Protein AF-A0AAD3HEY2-F1 (afdb_monomer_lite)

Secondary structure (DSSP, 8-state):
---------------------------------TTSSSTTSS-SS---THHHHHHHHHHHHHHHHHHHHHHHHHHHHHHHHH---HHHHHHHHHHHHHHHHHHHHHHHHHHHTS-----TT-SSHHHHHHHHHHIIIIITGGGGGGT-HHHHTT-HHHHHHHT--TTTTHHHHHHHHHHHHHHHHHHTTHHHHHHHHHHHHHHHHTT--S--HHHHHT-S--STTSHHHHHHHHHHHHHIIIIIHHHHHHHHHHHHHHHHHHHHHTT-S-HHHHHHH-HHHHHHHHHHHHHHHHHHHHHHHHHHHHHHHHHHHHHHHHHHH-

Radius of gyration: 26.54 Å; chains: 1; bounding box: 77×44×84 Å

Structure (mmCIF, N/CA/C/O backbone):
data_AF-A0AAD3HEY2-F1
#
_entry.id   AF-A0AAD3HEY2-F1
#
loop_
_atom_site.group_PDB
_atom_site.id
_atom_site.type_symbol
_atom_site.label_atom_id
_atom_site.label_alt_id
_atom_site.label_comp_id
_atom_site.label_asym_id
_atom_site.label_entity_id
_atom_site.label_seq_id
_atom_site.pdbx_PDB_ins_code
_atom_site.Cartn_x
_atom_site.Cartn_y
_atom_site.Cartn_z
_atom_site.occupancy
_atom_site.B_iso_or_equiv
_atom_site.auth_seq_id
_atom_site.auth_comp_id
_atom_site.auth_asym_id
_atom_site.auth_atom_id
_atom_site.pdbx_PDB_model_num
ATOM 1 N N . MET A 1 1 ? -21.622 6.758 -50.474 1.00 33.72 1 MET A N 1
ATOM 2 C CA . MET A 1 1 ? -22.682 5.724 -50.430 1.00 33.72 1 MET A CA 1
ATOM 3 C C . MET A 1 1 ? -22.513 5.003 -49.098 1.00 33.72 1 MET A C 1
ATOM 5 O O . MET A 1 1 ? -21.410 4.546 -48.866 1.00 33.72 1 MET A O 1
ATOM 9 N N . CYS A 1 2 ? -23.412 4.987 -48.115 1.00 29.11 2 CYS A N 1
ATOM 10 C CA . CYS A 1 2 ? -24.848 5.250 -48.043 1.00 29.11 2 CYS A CA 1
ATOM 11 C C . CYS A 1 2 ? -25.165 6.052 -46.766 1.00 29.11 2 CYS A C 1
ATOM 13 O O . CYS A 1 2 ? -24.597 5.783 -45.710 1.00 29.11 2 CYS A O 1
ATOM 15 N N . ARG A 1 3 ? -26.079 7.025 -46.882 1.00 23.50 3 ARG A N 1
ATOM 16 C CA . ARG A 1 3 ? -26.821 7.615 -45.758 1.00 23.50 3 ARG A CA 1
ATOM 17 C C . ARG A 1 3 ? -27.874 6.603 -45.307 1.00 23.50 3 ARG A C 1
ATOM 19 O O . ARG A 1 3 ? -28.485 5.974 -46.165 1.00 23.50 3 ARG A O 1
ATOM 26 N N . VAL A 1 4 ? -28.121 6.503 -44.005 1.00 29.81 4 VAL A N 1
ATOM 27 C CA . VAL A 1 4 ? -29.374 5.945 -43.487 1.00 29.81 4 VAL A CA 1
ATOM 28 C C . VAL A 1 4 ? -29.950 6.944 -42.496 1.00 29.81 4 VAL A C 1
ATOM 30 O O . VAL A 1 4 ? -29.248 7.469 -41.633 1.00 29.81 4 VAL A O 1
ATOM 33 N N . GLU A 1 5 ? -31.210 7.260 -42.748 1.00 26.86 5 GLU A N 1
ATOM 34 C CA . GLU A 1 5 ? -32.018 8.316 -42.164 1.00 26.86 5 GLU A CA 1
ATOM 35 C C . GLU A 1 5 ? -32.590 7.920 -40.799 1.00 26.86 5 GLU A C 1
ATOM 37 O O . GLU A 1 5 ? -32.825 6.750 -40.499 1.00 26.86 5 GLU A O 1
ATOM 42 N N . VAL A 1 6 ? -32.838 8.944 -39.987 1.00 30.95 6 VAL A N 1
ATOM 43 C CA . VAL A 1 6 ? -33.653 8.901 -38.770 1.00 30.95 6 VAL A CA 1
ATOM 44 C C . VAL A 1 6 ? -35.121 9.069 -39.166 1.00 30.95 6 VAL A C 1
ATOM 46 O O . VAL A 1 6 ? -35.406 9.933 -39.995 1.00 30.95 6 VAL A O 1
ATOM 49 N N . PRO A 1 7 ? -36.070 8.400 -38.493 1.00 31.19 7 PRO A N 1
ATOM 50 C CA . PRO A 1 7 ? -37.408 8.941 -38.336 1.00 31.19 7 PRO A CA 1
ATOM 51 C C . PRO A 1 7 ? -37.640 9.418 -36.898 1.00 31.19 7 PRO A C 1
ATOM 53 O O . PRO A 1 7 ? -37.502 8.672 -35.929 1.00 31.19 7 PRO A O 1
ATOM 56 N N . ALA A 1 8 ? -38.021 10.689 -36.791 1.00 30.22 8 ALA A N 1
ATOM 57 C CA . ALA A 1 8 ? -38.640 11.293 -35.622 1.00 30.22 8 ALA A CA 1
ATOM 58 C C . ALA A 1 8 ? -40.167 11.238 -35.779 1.00 30.22 8 ALA A C 1
ATOM 60 O O . ALA A 1 8 ? -40.667 11.614 -36.834 1.00 30.22 8 ALA A O 1
ATOM 61 N N . ILE A 1 9 ? -40.895 10.837 -34.731 1.00 29.55 9 ILE A N 1
ATOM 62 C CA . ILE A 1 9 ? -42.333 11.110 -34.519 1.00 29.55 9 ILE A CA 1
ATOM 63 C C . ILE A 1 9 ? -42.501 11.270 -32.994 1.00 29.55 9 ILE A C 1
ATOM 65 O O . ILE A 1 9 ? -42.248 10.323 -32.259 1.00 29.55 9 ILE A O 1
ATOM 69 N N . VAL A 1 10 ? -42.524 12.497 -32.461 1.00 30.50 10 VAL A N 1
ATOM 70 C CA . VAL A 1 10 ? -43.650 13.443 -32.256 1.00 30.50 10 VAL A CA 1
ATOM 71 C C . VAL A 1 10 ? -44.468 13.181 -30.977 1.00 30.50 10 VAL A C 1
ATOM 73 O O . VAL A 1 10 ? -45.062 12.129 -30.773 1.00 30.50 10 VAL A O 1
ATOM 76 N N . ASN A 1 11 ? -44.456 14.243 -30.165 1.00 30.95 11 ASN A N 1
ATOM 77 C CA . ASN A 1 11 ? -45.151 14.599 -28.929 1.00 30.95 11 ASN A CA 1
ATOM 78 C C . ASN A 1 11 ? -46.589 14.100 -28.711 1.00 30.95 11 ASN A C 1
ATOM 80 O O . ASN A 1 11 ? -47.426 14.138 -29.612 1.00 30.95 11 ASN A O 1
ATOM 84 N N . ARG A 1 12 ? -46.918 13.923 -27.422 1.00 30.50 12 ARG A N 1
ATOM 85 C CA . ARG A 1 12 ? -48.109 14.550 -26.827 1.00 30.50 12 ARG A CA 1
ATOM 86 C C . ARG A 1 12 ? -47.857 15.000 -25.379 1.00 30.50 12 ARG A C 1
ATOM 88 O O . ARG A 1 12 ? -47.601 14.188 -24.496 1.00 30.50 12 ARG A O 1
ATOM 95 N N . GLU A 1 13 ? -47.889 16.322 -25.225 1.00 28.77 13 GLU A N 1
ATOM 96 C CA . GLU A 1 13 ? -48.492 17.147 -24.159 1.00 28.77 13 GLU A CA 1
ATOM 97 C C . GLU A 1 13 ? -49.631 16.441 -23.373 1.00 28.77 13 GLU A C 1
ATOM 99 O O . GLU A 1 13 ? -50.279 15.547 -23.907 1.00 28.77 13 GLU A O 1
ATOM 104 N N . GLU A 1 14 ? -50.012 16.760 -22.133 1.00 29.66 14 GLU A N 1
ATOM 105 C CA . GLU A 1 14 ? -49.829 17.944 -21.289 1.00 29.66 14 GLU A CA 1
ATOM 106 C C . GLU A 1 14 ? -50.395 17.658 -19.874 1.00 29.66 14 GLU A C 1
ATOM 108 O O . GLU A 1 14 ? -51.219 16.765 -19.690 1.00 29.66 14 GLU A O 1
ATOM 113 N N . MET A 1 15 ? -50.033 18.534 -18.927 1.00 26.30 15 MET A N 1
ATOM 114 C CA . MET A 1 15 ? -50.827 18.996 -17.771 1.00 26.30 15 MET A CA 1
ATOM 115 C C . MET A 1 15 ? -51.214 18.030 -16.629 1.00 26.30 15 MET A C 1
ATOM 117 O O . MET A 1 15 ? -52.143 17.233 -16.729 1.00 26.30 15 MET A O 1
ATOM 121 N N . LYS A 1 16 ? -50.717 18.344 -15.420 1.00 28.83 16 LYS A N 1
ATOM 122 C CA . LYS A 1 16 ? -51.508 19.125 -14.441 1.00 28.83 16 LYS A CA 1
ATOM 123 C C . LYS A 1 16 ? -50.658 19.657 -13.279 1.00 28.83 16 LYS A C 1
ATOM 125 O O . LYS A 1 16 ? -49.759 18.996 -12.773 1.00 28.83 16 LYS A O 1
ATOM 130 N N . ASN A 1 17 ? -50.986 20.891 -12.915 1.00 27.75 17 ASN A N 1
ATOM 131 C CA . ASN A 1 17 ? -50.358 21.751 -11.923 1.00 27.75 17 ASN A CA 1
ATOM 132 C C . ASN A 1 17 ? -50.704 21.396 -10.460 1.00 27.75 17 ASN A C 1
ATOM 134 O O . ASN A 1 17 ? -51.815 20.951 -10.182 1.00 27.75 17 ASN A O 1
ATOM 138 N N . HIS A 1 18 ? -49.813 21.861 -9.569 1.00 28.06 18 HIS A N 1
ATOM 139 C CA . HIS A 1 18 ? -50.092 22.562 -8.295 1.00 28.06 18 HIS A CA 1
ATOM 140 C C . HIS A 1 18 ? -50.315 21.774 -6.973 1.00 28.06 18 HIS A C 1
ATOM 142 O O . HIS A 1 18 ? -50.521 20.567 -7.018 1.00 28.06 18 HIS A O 1
ATOM 148 N N . PRO A 1 19 ? -50.088 22.422 -5.795 1.00 42.25 19 PRO A N 1
ATOM 149 C CA . PRO A 1 19 ? -49.062 22.027 -4.817 1.00 42.25 19 PRO A CA 1
ATOM 150 C C . PRO A 1 19 ? -49.642 21.780 -3.396 1.00 42.25 19 PRO A C 1
ATOM 152 O O . PRO A 1 19 ? -50.837 21.566 -3.257 1.00 42.25 19 PRO A O 1
ATOM 155 N N . GLU A 1 20 ? -48.791 21.881 -2.360 1.00 25.12 20 GLU A N 1
ATOM 156 C CA . GLU A 1 20 ? -49.077 21.767 -0.905 1.00 25.12 20 GLU A CA 1
ATOM 157 C C . GLU A 1 20 ? -49.082 20.309 -0.383 1.00 25.12 20 GLU A C 1
ATOM 159 O O . GLU A 1 20 ? -49.495 19.387 -1.066 1.00 25.12 20 GLU A O 1
ATOM 164 N N . SER A 1 21 ? -48.559 19.967 0.796 1.00 26.73 21 SER A N 1
ATOM 165 C CA . SER A 1 21 ? -48.550 20.708 2.051 1.00 26.73 21 SER A CA 1
ATOM 166 C C . SER A 1 21 ? -47.375 20.328 2.963 1.00 26.73 21 SER A C 1
ATOM 168 O O . SER A 1 21 ? -46.807 19.235 2.908 1.00 26.73 21 SER A O 1
ATOM 170 N N . LEU A 1 22 ? -47.049 21.282 3.837 1.00 28.41 22 LEU A N 1
ATOM 171 C CA . LEU A 1 22 ? -46.343 21.069 5.088 1.00 28.41 22 LEU A CA 1
ATOM 172 C C . LEU A 1 22 ? -47.079 20.038 5.951 1.00 28.41 22 LEU A C 1
ATOM 174 O O . LEU A 1 22 ? -48.268 20.199 6.209 1.00 28.41 22 LEU A O 1
ATOM 178 N N . ALA A 1 23 ? -46.336 19.101 6.535 1.00 27.64 23 ALA A N 1
ATOM 179 C CA . ALA A 1 23 ? -46.683 18.544 7.836 1.00 27.64 23 ALA A CA 1
ATOM 180 C C . ALA A 1 23 ? -45.430 17.992 8.526 1.00 27.64 23 ALA A C 1
ATOM 182 O O . ALA A 1 23 ? -44.844 16.991 8.116 1.00 27.64 23 ALA A O 1
ATOM 183 N N . SER A 1 24 ? -45.025 18.664 9.602 1.00 27.75 24 SER A N 1
ATOM 184 C CA . SER A 1 24 ? -44.241 18.058 10.674 1.00 27.75 24 SER A CA 1
ATOM 185 C C . SER A 1 24 ? -45.004 16.880 11.287 1.00 27.75 24 SER A C 1
ATOM 187 O O . SER A 1 24 ? -46.235 16.881 11.3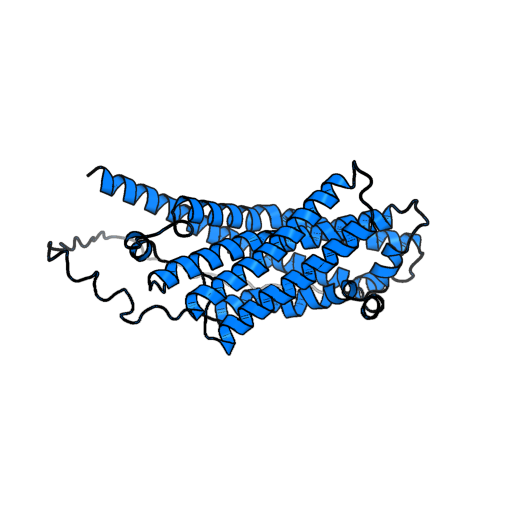01 1.00 27.75 24 SER A O 1
ATOM 189 N N . PRO A 1 25 ? -44.290 15.989 11.983 1.00 28.30 25 PRO A N 1
ATOM 190 C CA . PRO A 1 25 ? -44.777 15.587 13.286 1.00 28.30 25 PRO A CA 1
ATOM 191 C C . PRO A 1 25 ? -43.748 15.957 14.347 1.00 28.30 25 PRO A C 1
ATOM 193 O O . PRO A 1 25 ? -42.657 15.395 14.440 1.00 28.30 25 PRO A O 1
ATOM 196 N N . VAL A 1 26 ? -44.151 16.918 15.174 1.00 30.91 26 VAL A N 1
ATOM 197 C CA . VAL A 1 26 ? -43.746 16.985 16.573 1.00 30.91 26 VAL A CA 1
ATOM 198 C C . VAL A 1 26 ? -44.200 15.669 17.202 1.00 30.91 26 VAL A C 1
ATOM 200 O O . VAL A 1 26 ? -45.389 15.467 17.428 1.00 30.91 26 VAL A O 1
ATOM 203 N N . SER A 1 27 ? -43.267 14.755 17.450 1.00 28.70 27 SER A N 1
ATOM 204 C CA . SER A 1 27 ? -43.487 13.662 18.391 1.00 28.70 27 SER A CA 1
ATOM 205 C C . SER A 1 27 ? -42.741 13.995 19.672 1.00 28.70 27 SER A C 1
ATOM 207 O O . SER A 1 27 ? -41.521 13.852 19.770 1.00 28.70 27 SER A O 1
ATOM 209 N N . THR A 1 28 ? -43.510 14.479 20.636 1.00 29.75 28 THR A N 1
ATOM 210 C CA . THR A 1 28 ? -43.199 14.543 22.058 1.00 29.75 28 THR A CA 1
ATOM 211 C C . THR A 1 28 ? -42.613 13.203 22.507 1.00 29.75 28 THR A C 1
ATOM 213 O O . THR A 1 28 ? -43.343 12.225 22.639 1.00 29.75 28 THR A O 1
ATOM 216 N N . ILE A 1 29 ? -41.297 13.134 22.724 1.00 30.92 29 ILE A N 1
ATOM 217 C CA . ILE A 1 29 ? -40.697 12.040 23.491 1.00 30.92 29 ILE A CA 1
ATOM 218 C C . ILE A 1 29 ? -40.561 12.544 24.917 1.00 30.92 29 ILE A C 1
ATOM 220 O O . ILE A 1 29 ? -39.676 13.323 25.266 1.00 30.92 29 ILE A O 1
ATOM 224 N N . SER A 1 30 ? -41.524 12.105 25.710 1.00 28.42 30 SER A N 1
ATOM 225 C CA . SER A 1 30 ? -41.538 12.109 27.159 1.00 28.42 30 SER A CA 1
ATOM 226 C C . SER A 1 30 ? -40.207 11.598 27.718 1.00 28.42 30 SER A C 1
ATOM 228 O O . SER A 1 30 ? -39.700 10.547 27.323 1.00 28.42 30 SER A O 1
ATOM 230 N N . GLN A 1 31 ? -39.665 12.343 28.682 1.00 32.28 31 GLN A N 1
ATOM 231 C CA . GLN A 1 31 ? -38.645 11.865 29.607 1.00 32.28 31 GLN A CA 1
ATOM 232 C C . GLN A 1 31 ? -39.126 10.570 30.272 1.00 32.28 31 GLN A C 1
ATOM 234 O O . GLN A 1 31 ? -40.039 10.609 31.092 1.00 32.28 31 GLN A O 1
ATOM 239 N N . VAL A 1 32 ? -38.492 9.437 29.961 1.00 30.78 32 VAL A N 1
ATOM 240 C CA . VAL A 1 32 ? -38.561 8.225 30.786 1.00 30.78 32 VAL A CA 1
ATOM 241 C C . VAL A 1 32 ? -37.184 7.555 30.821 1.00 30.78 32 VAL A C 1
ATOM 243 O O . VAL A 1 32 ? -36.681 7.040 29.827 1.00 30.78 32 VAL A O 1
ATOM 246 N N . SER A 1 33 ? -36.589 7.601 32.014 1.00 30.20 33 SER A N 1
ATOM 247 C CA . SER A 1 33 ? -35.513 6.749 32.541 1.00 30.20 33 SER A CA 1
ATOM 248 C C . SER A 1 33 ? -34.238 6.573 31.701 1.00 30.20 33 SER A C 1
ATOM 250 O O . SER A 1 33 ? -33.998 5.550 31.057 1.00 30.20 33 SER A O 1
ATOM 252 N N . SER A 1 34 ? -33.337 7.538 31.876 1.00 36.72 34 SER A N 1
ATOM 253 C CA . SER A 1 34 ? -31.902 7.284 32.020 1.00 36.72 34 SER A CA 1
ATOM 254 C C . SER A 1 34 ? -31.696 6.191 33.084 1.00 36.72 34 SER A C 1
ATOM 256 O O . SER A 1 34 ? -32.060 6.434 34.227 1.00 36.72 34 SER A O 1
ATOM 258 N N . GLU A 1 35 ? -31.211 5.001 32.694 1.00 34.19 35 GLU A N 1
ATOM 259 C CA . GLU A 1 35 ? -30.323 4.097 33.479 1.00 34.19 35 GLU A CA 1
ATOM 260 C C . GLU A 1 35 ? -30.319 2.633 32.987 1.00 34.19 35 GLU A C 1
ATOM 262 O O . GLU A 1 35 ? -29.380 1.894 33.282 1.00 34.19 35 GLU A O 1
ATOM 267 N N . LYS A 1 36 ? -31.296 2.183 32.186 1.00 29.05 36 LYS A N 1
ATOM 268 C CA . LYS A 1 36 ? -31.402 0.754 31.806 1.00 29.05 36 LYS A CA 1
ATOM 269 C C . LYS A 1 36 ? -30.719 0.323 30.497 1.00 29.05 36 LYS A C 1
ATOM 271 O O . LYS A 1 36 ? -30.643 -0.870 30.242 1.00 29.05 36 LYS A O 1
ATOM 276 N N . GLY A 1 37 ? -30.164 1.237 29.697 1.00 32.44 37 GLY A N 1
ATOM 277 C CA . GLY A 1 37 ? -29.585 0.906 28.377 1.00 32.44 37 GLY A CA 1
ATOM 278 C C . GLY A 1 37 ? -28.086 0.565 28.339 1.00 32.44 37 GLY A C 1
ATOM 279 O O . GLY A 1 37 ? -27.579 0.189 27.289 1.00 32.44 37 GLY A O 1
ATOM 280 N N . SER A 1 38 ? -27.356 0.712 29.451 1.00 41.62 38 SER A N 1
ATOM 281 C CA . SER A 1 38 ? -25.883 0.584 29.470 1.00 41.62 38 SER A CA 1
ATOM 282 C C . SER A 1 38 ? -25.382 -0.834 29.798 1.00 41.62 38 SER A C 1
ATOM 284 O O . SER A 1 38 ? -24.262 -1.203 29.448 1.00 41.62 38 SER A O 1
ATOM 286 N N . LYS A 1 39 ? -26.206 -1.662 30.457 1.00 36.75 39 LYS A N 1
ATOM 287 C CA . LYS A 1 39 ? -25.749 -2.938 31.040 1.00 36.75 39 LYS A CA 1
ATOM 288 C C . LYS A 1 39 ? -25.728 -4.128 30.074 1.00 36.75 39 LYS A C 1
ATOM 290 O O . LYS A 1 39 ? -24.962 -5.052 30.317 1.00 36.75 39 LYS A O 1
ATOM 295 N N . ASP A 1 40 ? -26.452 -4.068 28.957 1.00 40.88 40 ASP A N 1
ATOM 296 C CA . ASP A 1 40 ? -26.549 -5.193 28.008 1.00 40.88 40 ASP A CA 1
ATOM 297 C C . ASP A 1 40 ? -25.593 -5.081 26.804 1.00 40.88 40 ASP A C 1
ATOM 299 O O . ASP A 1 40 ? -25.610 -5.925 25.909 1.00 40.88 40 ASP A O 1
ATOM 303 N N . PHE A 1 41 ? -24.758 -4.035 26.747 1.00 50.31 41 PHE A N 1
ATOM 304 C CA . PHE A 1 41 ? -23.970 -3.727 25.545 1.00 50.31 41 PHE A CA 1
ATOM 305 C C . PHE A 1 41 ? -22.541 -4.285 25.552 1.00 50.31 41 PHE A C 1
ATOM 307 O O . PHE A 1 41 ? -21.954 -4.543 24.498 1.00 50.31 41 PHE A O 1
ATOM 314 N N . PHE A 1 42 ? -21.980 -4.502 26.739 1.00 52.25 42 PHE A N 1
ATOM 315 C CA . PHE A 1 42 ? -20.728 -5.225 26.906 1.00 52.25 42 PHE A CA 1
ATOM 316 C C . PHE A 1 42 ? -21.049 -6.715 26.916 1.00 52.25 42 PHE A C 1
ATOM 318 O O . PHE A 1 42 ? -21.845 -7.167 27.737 1.00 52.25 42 PHE A O 1
ATOM 325 N N . ALA A 1 43 ? -20.452 -7.490 26.007 1.00 52.88 43 ALA A N 1
ATOM 326 C CA . ALA A 1 43 ? -20.588 -8.940 26.067 1.00 52.88 43 ALA A CA 1
ATOM 327 C C . ALA A 1 43 ? -20.180 -9.410 27.475 1.00 52.88 43 ALA A C 1
ATOM 329 O O . ALA A 1 43 ? -19.060 -9.161 27.911 1.00 52.88 43 ALA A O 1
ATOM 330 N N . SER A 1 44 ? -21.082 -10.096 28.181 1.00 44.91 44 SER A N 1
ATOM 331 C CA . SER A 1 44 ? -20.863 -10.607 29.545 1.00 44.91 44 SER A CA 1
ATOM 332 C C . SER A 1 44 ? -19.749 -11.661 29.644 1.00 44.91 44 SER A C 1
ATOM 334 O O . SER A 1 44 ? -19.424 -12.131 30.732 1.00 44.91 44 SER A O 1
ATOM 336 N N . LYS A 1 45 ? -19.142 -12.038 28.512 1.00 56.75 45 LYS A N 1
ATOM 337 C CA . LYS A 1 45 ? -17.962 -12.894 28.446 1.00 56.75 45 LYS A CA 1
ATOM 338 C C . LYS A 1 45 ? -16.709 -12.037 28.353 1.00 56.75 45 LYS A C 1
ATOM 340 O O . LYS A 1 45 ? -16.583 -11.217 27.445 1.00 56.75 45 LYS A O 1
ATOM 345 N N . ALA A 1 46 ? -15.769 -12.298 29.261 1.00 61.25 46 ALA A N 1
ATOM 346 C CA . ALA A 1 46 ? -14.421 -11.755 29.197 1.00 61.25 46 ALA A CA 1
ATOM 347 C C . ALA A 1 46 ? -13.863 -11.891 27.766 1.00 61.25 46 ALA A C 1
ATOM 349 O O . ALA A 1 46 ? -14.027 -12.950 27.145 1.00 61.25 46 ALA A O 1
ATOM 350 N N . PRO A 1 47 ? -13.237 -10.838 27.217 1.00 67.94 47 PRO A N 1
ATOM 351 C CA . PRO A 1 47 ? -12.723 -10.886 25.862 1.00 67.94 47 PRO A CA 1
ATOM 352 C C . PRO A 1 47 ? -11.685 -11.998 25.753 1.00 67.94 47 PRO A C 1
ATOM 354 O O . PRO A 1 47 ? -10.717 -12.043 26.510 1.00 67.94 47 PRO A O 1
ATOM 357 N N . THR A 1 48 ? -11.878 -12.925 24.813 1.00 84.00 48 THR A N 1
ATOM 358 C CA . THR A 1 48 ? -10.881 -13.979 24.608 1.00 84.00 48 THR A CA 1
ATOM 359 C C . THR A 1 48 ? -9.595 -13.332 24.100 1.00 84.00 48 THR A C 1
ATOM 361 O O . THR A 1 48 ? -9.655 -12.563 23.138 1.00 84.00 48 THR A O 1
ATOM 364 N N . MET A 1 49 ? -8.443 -13.685 24.677 1.00 89.75 49 MET A N 1
ATOM 365 C CA . MET A 1 49 ? -7.144 -13.072 24.354 1.00 89.75 49 MET A CA 1
ATOM 366 C C . MET A 1 49 ? -6.831 -13.021 22.852 1.00 89.75 49 MET A C 1
ATOM 368 O O . MET A 1 49 ? -6.229 -12.058 22.385 1.00 89.75 49 MET A O 1
ATOM 372 N N . LYS A 1 50 ? -7.311 -13.991 22.060 1.00 92.62 50 LYS A N 1
ATOM 373 C CA . LYS A 1 50 ? -7.156 -13.984 20.595 1.00 92.62 50 LYS A CA 1
ATOM 374 C C . LYS A 1 50 ? -7.757 -12.748 19.905 1.00 92.62 50 LYS A C 1
ATOM 376 O O . LYS A 1 50 ? -7.187 -12.280 18.927 1.00 92.62 50 LYS A O 1
ATOM 381 N N . HIS A 1 51 ? -8.856 -12.185 20.418 1.00 92.38 51 HIS A N 1
ATOM 382 C CA . HIS A 1 51 ? -9.485 -10.976 19.862 1.00 92.38 51 HIS A CA 1
ATOM 383 C C . HIS A 1 51 ? -8.676 -9.704 20.145 1.00 92.38 51 HIS A C 1
ATOM 385 O O . HIS A 1 51 ? -8.924 -8.682 19.518 1.00 92.38 51 HIS A O 1
ATOM 391 N N . VAL A 1 52 ? -7.702 -9.765 21.055 1.00 94.38 52 VAL A N 1
ATOM 392 C CA . VAL A 1 52 ? -6.774 -8.666 21.348 1.00 94.38 52 VAL A CA 1
ATOM 393 C C . VAL A 1 52 ? -5.435 -8.897 20.649 1.00 94.38 52 VAL A C 1
ATOM 395 O O . VAL A 1 52 ? -4.937 -8.007 19.965 1.00 94.38 52 VAL A O 1
ATOM 398 N N . LEU A 1 53 ? -4.873 -10.104 20.769 1.00 96.69 53 LEU A N 1
ATOM 399 C CA . LEU A 1 53 ? -3.544 -10.433 20.251 1.00 96.69 53 LEU A CA 1
ATOM 400 C C . LEU A 1 53 ? -3.481 -10.452 18.722 1.00 96.69 53 LEU A C 1
ATOM 402 O O . LEU A 1 53 ? -2.535 -9.909 18.162 1.00 96.69 53 LEU A O 1
ATOM 406 N N . LEU A 1 54 ? -4.471 -11.033 18.032 1.00 97.06 54 LEU A N 1
ATOM 407 C CA . LEU A 1 54 ? -4.429 -11.116 16.567 1.00 97.06 54 LEU A CA 1
ATOM 408 C C . LEU A 1 54 ? -4.459 -9.729 15.897 1.00 97.06 54 LEU A C 1
ATOM 410 O O . LEU A 1 54 ? -3.621 -9.499 15.028 1.00 97.06 54 LEU A O 1
ATOM 414 N N . PRO A 1 55 ? -5.306 -8.765 16.319 1.00 97.19 55 PRO A N 1
ATOM 415 C CA . PRO A 1 55 ? -5.194 -7.393 15.828 1.00 97.19 55 PRO A CA 1
ATOM 416 C C . PRO A 1 55 ? -3.847 -6.725 16.146 1.00 97.19 55 PRO A C 1
ATOM 418 O O . PRO A 1 55 ? -3.349 -5.971 15.321 1.00 97.19 55 PRO A O 1
ATOM 421 N N . ILE A 1 56 ? -3.221 -6.997 17.299 1.00 98.06 56 ILE A N 1
ATOM 422 C CA . ILE A 1 56 ? -1.885 -6.451 17.616 1.00 98.06 56 ILE A CA 1
ATOM 423 C C . ILE A 1 56 ? -0.820 -7.020 16.670 1.00 98.06 56 ILE A C 1
ATOM 425 O O . ILE A 1 56 ? 0.010 -6.270 16.161 1.00 98.06 56 ILE A O 1
ATOM 429 N N . ILE A 1 57 ? -0.857 -8.326 16.396 1.00 98.31 57 ILE A N 1
ATOM 430 C CA . ILE A 1 57 ? 0.062 -8.966 15.446 1.00 98.31 57 ILE A CA 1
ATOM 431 C C . ILE A 1 57 ? -0.160 -8.402 14.039 1.00 98.31 57 ILE A C 1
ATOM 433 O O . ILE A 1 57 ? 0.808 -8.020 13.384 1.00 98.31 57 ILE A O 1
ATOM 437 N N . ALA A 1 58 ? -1.417 -8.263 13.603 1.00 97.88 58 ALA A N 1
ATOM 438 C CA . ALA A 1 58 ? -1.744 -7.610 12.337 1.00 97.88 58 ALA A CA 1
ATOM 439 C C . ALA A 1 58 ? -1.175 -6.182 12.296 1.00 97.88 58 ALA A C 1
ATOM 441 O O . ALA A 1 58 ? -0.482 -5.821 11.349 1.00 97.88 58 ALA A O 1
ATOM 442 N N . ALA A 1 59 ? -1.373 -5.385 13.354 1.00 98.25 59 ALA A N 1
ATOM 443 C CA . ALA A 1 59 ? -0.813 -4.037 13.449 1.00 98.25 59 ALA A CA 1
ATOM 444 C C . ALA A 1 59 ? 0.717 -4.026 13.298 1.00 98.25 59 ALA A C 1
ATOM 446 O O . ALA A 1 59 ? 1.245 -3.181 12.582 1.00 98.25 59 ALA A O 1
ATOM 447 N N . ALA A 1 60 ? 1.433 -4.967 13.919 1.00 98.44 60 ALA A N 1
ATOM 448 C CA . ALA A 1 60 ? 2.884 -5.074 13.781 1.00 98.44 60 ALA A CA 1
ATOM 449 C C . ALA A 1 60 ? 3.310 -5.408 12.339 1.00 98.44 60 ALA A C 1
ATOM 451 O O . ALA A 1 60 ? 4.241 -4.795 11.814 1.00 98.44 60 ALA A O 1
ATOM 452 N N . LEU A 1 61 ? 2.599 -6.320 11.667 1.00 98.31 61 LEU A N 1
ATOM 453 C CA . LEU A 1 61 ? 2.858 -6.664 10.264 1.00 98.31 61 LEU A CA 1
ATOM 454 C C . LEU A 1 61 ? 2.590 -5.476 9.326 1.00 98.31 61 LEU A C 1
ATOM 456 O O . LEU A 1 61 ? 3.426 -5.155 8.483 1.00 98.31 61 LEU A O 1
ATOM 460 N N . HIS A 1 62 ? 1.485 -4.754 9.515 1.00 98.00 62 HIS A N 1
ATOM 461 C CA . HIS A 1 62 ? 1.196 -3.537 8.749 1.00 98.00 62 HIS A CA 1
ATOM 462 C C . HIS A 1 62 ? 2.171 -2.397 9.051 1.00 98.00 62 HIS A C 1
ATOM 464 O O . HIS A 1 62 ? 2.481 -1.596 8.164 1.00 98.00 62 HIS A O 1
ATOM 470 N N . MET A 1 63 ? 2.695 -2.322 10.276 1.00 98.06 63 MET A N 1
ATOM 471 C CA . MET A 1 63 ? 3.725 -1.349 10.631 1.00 98.06 63 MET A CA 1
ATOM 472 C C . MET A 1 63 ? 5.037 -1.662 9.912 1.00 98.06 63 MET A C 1
ATOM 474 O O . MET A 1 63 ? 5.712 -0.748 9.448 1.00 98.06 63 MET A O 1
ATOM 478 N N . HIS A 1 64 ? 5.363 -2.944 9.744 1.00 97.06 64 HIS A N 1
ATOM 479 C CA . HIS A 1 64 ? 6.511 -3.383 8.957 1.00 97.06 64 HIS A CA 1
ATOM 480 C C . HIS A 1 64 ? 6.374 -2.994 7.474 1.00 97.06 64 HIS A C 1
ATOM 482 O O . HIS A 1 64 ? 7.321 -2.468 6.886 1.00 97.06 64 HIS A O 1
ATOM 488 N N . VAL A 1 65 ? 5.177 -3.148 6.890 1.00 97.06 65 VAL A N 1
ATOM 489 C CA . VAL A 1 65 ? 4.863 -2.644 5.538 1.00 97.06 65 VAL A CA 1
ATOM 490 C C . VAL A 1 65 ? 5.058 -1.129 5.460 1.00 97.06 65 VAL A C 1
ATOM 492 O O . VAL A 1 65 ? 5.752 -0.635 4.573 1.00 97.06 65 VAL A O 1
ATOM 495 N N . PHE A 1 66 ? 4.483 -0.381 6.405 1.00 97.06 66 PHE A N 1
ATOM 496 C CA . PHE A 1 66 ? 4.593 1.077 6.428 1.00 97.06 66 PHE A CA 1
ATOM 497 C C . PHE A 1 66 ? 6.047 1.546 6.571 1.00 97.06 66 PHE A C 1
ATOM 499 O O . PHE A 1 66 ? 6.464 2.466 5.869 1.00 97.06 66 PHE A O 1
ATOM 506 N N . TYR A 1 67 ? 6.832 0.891 7.430 1.00 96.00 67 TYR A N 1
ATOM 507 C CA . TYR A 1 67 ? 8.255 1.167 7.607 1.00 96.00 67 TYR A CA 1
ATOM 508 C C . TYR A 1 67 ? 9.020 1.030 6.287 1.00 96.00 67 TYR A C 1
ATOM 510 O O . TYR A 1 67 ? 9.687 1.975 5.867 1.00 96.00 67 TYR A O 1
ATOM 518 N N . HIS A 1 68 ? 8.874 -0.097 5.584 1.00 94.50 68 HIS A N 1
ATOM 519 C CA . HIS A 1 68 ? 9.557 -0.296 4.304 1.00 94.50 68 HIS A CA 1
ATOM 520 C C . HIS A 1 68 ? 9.064 0.657 3.212 1.00 94.50 68 HIS A C 1
ATOM 522 O O . HIS A 1 68 ? 9.875 1.138 2.417 1.00 94.50 68 HIS A O 1
ATOM 528 N N . ALA A 1 69 ? 7.770 0.990 3.187 1.00 94.44 69 ALA A N 1
ATOM 529 C CA . ALA A 1 69 ? 7.231 1.989 2.267 1.00 94.44 69 ALA A CA 1
ATOM 530 C C . ALA A 1 69 ? 7.869 3.366 2.514 1.00 94.44 69 ALA A C 1
ATOM 532 O O . ALA A 1 69 ? 8.338 4.012 1.575 1.00 94.44 69 ALA A O 1
ATOM 533 N N . LEU A 1 70 ? 7.963 3.786 3.779 1.00 93.12 70 LEU A N 1
ATOM 534 C CA . LEU A 1 70 ? 8.580 5.051 4.166 1.00 93.12 70 LEU A CA 1
ATOM 535 C C . LEU A 1 70 ? 10.073 5.088 3.824 1.00 93.12 70 LEU A C 1
ATOM 537 O O . LEU A 1 70 ? 10.524 6.042 3.194 1.00 93.12 70 LEU A O 1
ATOM 541 N N . VAL A 1 71 ? 10.829 4.045 4.183 1.00 90.81 71 VAL A N 1
ATOM 542 C CA . VAL A 1 71 ? 12.264 3.933 3.868 1.00 90.81 71 VAL A CA 1
ATOM 543 C C . VAL A 1 71 ? 12.497 3.998 2.358 1.00 90.81 71 VAL A C 1
ATOM 545 O O . VAL A 1 71 ? 13.363 4.740 1.902 1.00 90.81 71 VAL A O 1
ATOM 548 N N . THR A 1 72 ? 11.679 3.303 1.567 1.00 88.50 72 THR A N 1
ATOM 549 C CA . THR A 1 72 ? 11.764 3.326 0.099 1.00 88.50 72 THR A CA 1
ATOM 550 C C . THR A 1 72 ? 11.532 4.735 -0.461 1.00 88.50 72 THR A C 1
ATOM 552 O O . THR A 1 72 ? 12.280 5.209 -1.321 1.00 88.50 72 THR A O 1
ATOM 555 N N . MET A 1 73 ? 10.534 5.461 0.049 1.00 88.19 73 MET A N 1
ATOM 556 C CA . MET A 1 73 ? 10.278 6.845 -0.368 1.00 88.19 73 MET A CA 1
ATOM 557 C C . MET A 1 73 ? 11.382 7.818 0.076 1.00 88.19 73 MET A C 1
ATOM 559 O O . MET A 1 73 ? 11.747 8.724 -0.677 1.00 88.19 73 MET A O 1
ATOM 563 N N . LEU A 1 74 ? 11.949 7.628 1.270 1.00 87.12 74 LEU A N 1
ATOM 564 C CA . LEU A 1 74 ? 13.071 8.431 1.758 1.00 87.12 74 LEU A CA 1
ATOM 565 C C . LEU A 1 74 ? 14.320 8.203 0.902 1.00 87.12 74 LEU A C 1
ATOM 567 O O . LEU A 1 74 ? 14.912 9.163 0.412 1.00 87.12 74 LEU A O 1
ATOM 571 N N . PHE A 1 75 ? 14.684 6.946 0.648 1.00 85.12 75 PHE A N 1
ATOM 572 C CA . PHE A 1 75 ? 15.853 6.609 -0.161 1.00 85.12 75 PHE A CA 1
ATOM 573 C C . PHE A 1 75 ? 15.716 7.073 -1.605 1.00 85.12 75 PHE A C 1
ATOM 575 O O . PHE A 1 75 ? 16.659 7.652 -2.135 1.00 85.12 75 PHE A O 1
ATOM 582 N N . THR A 1 76 ? 14.548 6.925 -2.232 1.00 83.88 76 THR A N 1
ATOM 583 C CA . THR A 1 76 ? 14.328 7.483 -3.580 1.00 83.88 76 THR A CA 1
ATOM 584 C C . THR A 1 76 ? 14.459 9.003 -3.615 1.00 83.88 76 THR A C 1
ATOM 586 O O . THR A 1 76 ? 15.011 9.543 -4.571 1.00 83.88 76 THR A O 1
ATOM 589 N N . SER A 1 77 ? 14.015 9.704 -2.570 1.00 81.44 77 SER A N 1
ATOM 590 C CA . SER A 1 77 ? 14.159 11.163 -2.476 1.00 81.44 77 SER A CA 1
ATOM 591 C C . SER A 1 77 ? 15.619 11.588 -2.284 1.00 81.44 77 SER A C 1
ATOM 593 O O . SER A 1 77 ? 16.056 12.579 -2.865 1.00 81.44 77 SER A O 1
ATOM 595 N N . LEU A 1 78 ? 16.395 10.807 -1.529 1.00 79.12 78 LEU A N 1
ATOM 596 C CA . LEU A 1 78 ? 17.820 11.040 -1.273 1.00 79.12 78 LEU A CA 1
ATOM 597 C C . LEU A 1 78 ? 18.741 10.537 -2.393 1.00 79.12 78 LEU A C 1
ATOM 599 O O . LEU A 1 78 ? 19.911 10.914 -2.439 1.00 79.12 78 LEU A O 1
ATOM 603 N N . SER A 1 79 ? 18.242 9.714 -3.315 1.00 70.31 79 SER A N 1
ATOM 604 C CA . SER A 1 79 ? 19.047 9.137 -4.402 1.00 70.31 79 SER A CA 1
ATOM 605 C C . SER A 1 79 ? 19.600 10.200 -5.353 1.00 70.31 79 SER A C 1
ATOM 607 O O . SER A 1 79 ? 20.669 10.010 -5.926 1.00 70.31 79 SER A O 1
ATOM 609 N N . HIS A 1 80 ? 18.925 11.347 -5.465 1.00 65.56 80 HIS A N 1
ATOM 610 C CA . HIS A 1 80 ? 19.403 12.490 -6.245 1.00 65.56 80 HIS A CA 1
ATOM 611 C C . HIS A 1 80 ? 20.556 13.255 -5.576 1.00 65.56 80 HIS A C 1
ATOM 613 O O . HIS A 1 80 ? 21.275 13.975 -6.261 1.00 65.56 80 HIS A O 1
ATOM 619 N N . THR A 1 81 ? 20.747 13.110 -4.260 1.00 60.53 81 THR A N 1
ATOM 620 C CA . THR A 1 81 ? 21.695 13.922 -3.476 1.00 60.53 81 THR A CA 1
ATOM 621 C C . THR A 1 81 ? 22.826 13.115 -2.841 1.00 60.53 81 THR A C 1
ATOM 623 O O . THR A 1 81 ? 23.925 13.635 -2.687 1.00 60.53 81 THR A O 1
ATOM 626 N N . THR A 1 82 ? 22.595 11.849 -2.484 1.00 57.22 82 THR A N 1
ATOM 627 C CA . THR A 1 82 ? 23.497 11.080 -1.600 1.00 57.22 82 THR A CA 1
ATOM 628 C C . THR A 1 82 ? 24.133 9.844 -2.238 1.00 57.22 82 THR A C 1
ATOM 630 O O . THR A 1 82 ? 24.789 9.078 -1.539 1.00 57.22 82 THR A O 1
ATOM 633 N N . LYS A 1 83 ? 23.981 9.633 -3.558 1.00 66.19 83 LYS A N 1
ATOM 634 C CA . LYS A 1 83 ? 24.462 8.423 -4.263 1.00 66.19 83 LYS A CA 1
ATOM 635 C C . LYS A 1 83 ? 24.019 7.125 -3.564 1.00 66.19 83 LYS A C 1
ATOM 637 O O . LYS A 1 83 ? 24.819 6.209 -3.381 1.00 66.19 83 LYS A O 1
ATOM 642 N N . THR A 1 84 ? 22.754 7.045 -3.138 1.00 69.19 84 THR A N 1
ATOM 643 C CA . THR A 1 84 ? 22.211 5.824 -2.526 1.00 69.19 84 THR A CA 1
ATOM 644 C C . THR A 1 84 ? 22.474 4.620 -3.444 1.00 69.19 84 THR A C 1
ATOM 646 O O . THR A 1 84 ? 22.117 4.689 -4.624 1.00 69.19 84 THR A O 1
ATOM 649 N N . PRO A 1 85 ? 23.085 3.523 -2.954 1.00 75.56 85 PRO A N 1
ATOM 650 C CA . PRO A 1 85 ? 23.401 2.386 -3.808 1.00 75.56 85 PRO A CA 1
ATOM 651 C C . PRO A 1 85 ? 22.140 1.777 -4.429 1.00 75.56 85 PRO A C 1
ATOM 653 O O . PRO A 1 85 ? 21.167 1.483 -3.733 1.00 75.56 85 PRO A O 1
ATOM 656 N N . SER A 1 86 ? 22.178 1.526 -5.739 1.00 74.88 86 SER A N 1
ATOM 657 C CA . SER A 1 86 ? 21.085 0.910 -6.505 1.00 74.88 86 SER A CA 1
ATOM 658 C C . SER A 1 86 ? 20.594 -0.417 -5.910 1.00 74.88 86 SER A C 1
ATOM 660 O O . SER A 1 86 ? 19.397 -0.702 -5.938 1.00 74.88 86 SER A O 1
ATOM 662 N N . SER A 1 87 ? 21.502 -1.201 -5.320 1.00 77.88 87 SER A N 1
ATOM 663 C CA . SER A 1 87 ? 21.188 -2.459 -4.635 1.00 77.88 87 SER A CA 1
ATOM 664 C C . SER A 1 87 ? 20.270 -2.264 -3.425 1.00 77.88 87 SER A C 1
ATOM 666 O O . SER A 1 87 ? 19.372 -3.072 -3.209 1.00 77.88 87 SER A O 1
ATOM 668 N N . VAL A 1 88 ? 20.427 -1.167 -2.677 1.00 81.75 88 VAL A N 1
ATOM 669 C CA . VAL A 1 88 ? 19.620 -0.866 -1.484 1.00 81.75 88 VAL A CA 1
ATOM 670 C C . VAL A 1 88 ? 18.186 -0.494 -1.864 1.00 81.75 88 VAL A C 1
ATOM 672 O O . VAL A 1 88 ? 17.243 -0.901 -1.184 1.00 81.75 88 VAL A O 1
ATOM 675 N N . LEU A 1 89 ? 17.992 0.250 -2.958 1.00 80.81 89 LEU A N 1
ATOM 676 C CA . LEU A 1 89 ? 16.654 0.577 -3.476 1.00 80.81 89 LEU A CA 1
ATOM 677 C C . LEU A 1 89 ? 15.918 -0.673 -3.965 1.00 80.81 89 LEU A C 1
ATOM 679 O O . LEU A 1 89 ? 14.747 -0.886 -3.640 1.00 80.81 89 LEU A O 1
ATOM 683 N N . TYR A 1 90 ? 16.631 -1.514 -4.717 1.00 80.62 90 TYR A N 1
ATOM 684 C CA . TYR A 1 90 ? 16.099 -2.770 -5.229 1.00 80.62 90 TYR A CA 1
ATOM 685 C C . TYR A 1 90 ? 15.700 -3.716 -4.087 1.00 80.62 90 TYR A C 1
ATOM 687 O O . TYR A 1 90 ? 14.561 -4.181 -4.028 1.00 80.62 90 TYR A O 1
ATOM 695 N N . GLN A 1 91 ? 16.597 -3.921 -3.117 1.00 84.06 91 GLN A N 1
ATOM 696 C CA . GLN A 1 91 ? 16.357 -4.797 -1.972 1.00 84.06 91 GLN A CA 1
ATOM 697 C C . GLN A 1 91 ? 15.200 -4.309 -1.088 1.00 84.06 91 GLN A C 1
ATOM 699 O O . GLN A 1 91 ? 14.394 -5.120 -0.636 1.00 84.06 91 GLN A O 1
ATOM 704 N N . ASN A 1 92 ? 15.067 -2.999 -0.859 1.00 85.25 92 ASN A N 1
ATOM 705 C CA . ASN A 1 92 ? 13.945 -2.472 -0.076 1.00 85.25 92 ASN A CA 1
ATOM 706 C C . ASN A 1 92 ? 12.598 -2.631 -0.783 1.00 85.25 92 ASN A C 1
ATOM 708 O O . ASN A 1 92 ? 11.615 -2.979 -0.129 1.00 85.25 92 ASN A O 1
ATOM 712 N N . SER A 1 93 ? 12.552 -2.442 -2.106 1.00 86.38 93 SER A N 1
ATOM 713 C CA . SER A 1 93 ? 11.334 -2.684 -2.891 1.00 86.38 93 SER A CA 1
ATOM 714 C C . SER A 1 93 ? 10.886 -4.145 -2.782 1.00 86.38 93 SER A C 1
ATOM 716 O O . SER A 1 93 ? 9.701 -4.424 -2.613 1.00 86.38 93 SER A O 1
ATOM 718 N N . PHE A 1 94 ? 11.841 -5.077 -2.795 1.00 85.38 94 PHE A N 1
ATOM 719 C CA . PHE A 1 94 ? 11.585 -6.496 -2.565 1.00 85.38 94 PHE A CA 1
ATOM 720 C C . PHE A 1 94 ? 11.035 -6.790 -1.159 1.00 85.38 94 PHE A C 1
ATOM 722 O O . PHE A 1 94 ? 10.012 -7.467 -1.018 1.00 85.38 94 PHE A O 1
ATOM 729 N N . LEU A 1 95 ? 11.699 -6.283 -0.115 1.00 88.81 95 LEU A N 1
ATOM 730 C CA . LEU A 1 95 ? 11.270 -6.494 1.271 1.00 88.81 95 LEU A CA 1
ATOM 731 C C . LEU A 1 95 ? 9.861 -5.942 1.518 1.00 88.81 95 LEU A C 1
ATOM 733 O O . LEU A 1 95 ? 9.076 -6.577 2.223 1.00 88.81 95 LEU A O 1
ATOM 737 N N . LEU A 1 96 ? 9.516 -4.817 0.883 1.00 91.56 96 LEU A N 1
ATOM 738 C CA . LEU A 1 96 ? 8.181 -4.233 0.953 1.00 91.56 96 LEU A CA 1
ATOM 739 C C . LEU A 1 96 ? 7.099 -5.178 0.409 1.00 91.56 96 LEU A C 1
ATOM 741 O O . LEU A 1 96 ? 6.130 -5.446 1.115 1.00 91.56 96 LEU A O 1
ATOM 745 N N . GLU A 1 97 ? 7.258 -5.727 -0.799 1.00 89.06 97 GLU A N 1
ATOM 746 C CA . GLU A 1 97 ? 6.259 -6.646 -1.380 1.00 89.06 97 GLU A CA 1
ATOM 747 C C . GLU A 1 97 ? 6.074 -7.910 -0.526 1.00 89.06 97 GLU A C 1
ATOM 749 O O . GLU A 1 97 ? 4.953 -8.383 -0.332 1.00 89.06 97 GLU A O 1
ATOM 754 N N . ARG A 1 98 ? 7.164 -8.443 0.043 1.00 88.75 98 ARG A N 1
ATOM 755 C CA . ARG A 1 98 ? 7.086 -9.579 0.975 1.00 88.75 98 ARG A CA 1
ATOM 756 C C . ARG A 1 98 ? 6.349 -9.222 2.256 1.00 88.75 98 ARG A C 1
ATOM 758 O O . ARG A 1 98 ? 5.541 -10.021 2.728 1.00 88.75 98 ARG A O 1
ATOM 765 N N . ALA A 1 99 ? 6.616 -8.047 2.822 1.00 93.62 99 ALA A N 1
ATOM 766 C CA . ALA A 1 99 ? 5.907 -7.568 4.002 1.00 93.62 99 ALA A CA 1
ATOM 767 C C . ALA A 1 99 ? 4.400 -7.446 3.724 1.00 93.62 99 ALA A C 1
ATOM 769 O O . ALA A 1 99 ? 3.600 -7.888 4.548 1.00 93.62 99 ALA A O 1
ATOM 770 N N . VAL A 1 100 ? 4.016 -6.932 2.548 1.00 94.00 100 VAL A N 1
ATOM 771 C CA . VAL A 1 100 ? 2.609 -6.825 2.124 1.00 94.00 100 VAL A CA 1
ATOM 772 C C . VAL A 1 100 ? 1.970 -8.202 2.016 1.00 94.00 100 VAL A C 1
ATOM 774 O O . VAL A 1 100 ? 0.909 -8.428 2.596 1.00 94.00 100 VAL A O 1
ATOM 777 N N . PHE A 1 101 ? 2.627 -9.142 1.328 1.00 93.12 101 PHE A N 1
ATOM 778 C CA . PHE A 1 101 ? 2.125 -10.509 1.196 1.00 93.12 101 PHE A CA 1
ATOM 779 C C . PHE A 1 101 ? 1.874 -11.153 2.564 1.00 93.12 101 PHE A C 1
ATOM 781 O O . PHE A 1 101 ? 0.806 -11.725 2.790 1.00 93.12 101 PHE A O 1
ATOM 788 N N . MET A 1 102 ? 2.828 -11.023 3.492 1.00 94.19 102 MET A N 1
ATOM 789 C CA . MET A 1 102 ? 2.705 -11.568 4.845 1.00 94.19 102 MET A CA 1
ATOM 790 C C . MET A 1 102 ? 1.568 -10.912 5.633 1.00 94.19 102 MET A C 1
ATOM 792 O O . MET A 1 102 ? 0.745 -11.632 6.195 1.00 94.19 102 MET A O 1
ATOM 796 N N . ALA A 1 103 ? 1.494 -9.577 5.654 1.00 96.94 103 ALA A N 1
ATOM 797 C CA . ALA A 1 103 ? 0.452 -8.846 6.376 1.00 96.94 103 ALA A CA 1
ATOM 798 C C . ALA A 1 103 ? -0.945 -9.231 5.870 1.00 96.94 103 ALA A C 1
ATOM 800 O O . ALA A 1 103 ? -1.796 -9.673 6.638 1.00 96.94 103 ALA A O 1
ATOM 801 N N . TYR A 1 104 ? -1.149 -9.181 4.555 1.00 95.81 104 TYR A N 1
ATOM 802 C CA . TYR A 1 104 ? -2.472 -9.390 3.975 1.00 95.81 104 TYR A CA 1
ATOM 803 C C . TYR A 1 104 ? -2.911 -10.851 4.056 1.00 95.81 104 TYR A C 1
ATOM 805 O O . TYR A 1 104 ? -4.088 -11.131 4.282 1.00 95.81 104 TYR A O 1
ATOM 813 N N . THR A 1 105 ? -1.976 -11.796 3.917 1.00 95.94 105 THR A N 1
ATOM 814 C CA . THR A 1 105 ? -2.263 -13.219 4.145 1.00 95.94 105 THR A CA 1
ATOM 815 C C . THR A 1 105 ? -2.638 -13.463 5.604 1.00 95.94 105 THR A C 1
ATOM 817 O O . THR A 1 105 ? -3.600 -14.181 5.880 1.00 95.94 105 THR A O 1
ATOM 820 N N . PHE A 1 106 ? -1.930 -12.832 6.546 1.00 97.50 106 PHE A N 1
ATOM 821 C CA . PHE A 1 106 ? -2.242 -12.936 7.968 1.00 97.50 106 PHE A CA 1
ATOM 822 C C . PHE A 1 106 ? -3.638 -12.396 8.301 1.00 97.50 106 PHE A C 1
ATOM 824 O O . PHE A 1 106 ? -4.350 -13.010 9.100 1.00 97.50 106 PHE A O 1
ATOM 831 N N . ASP A 1 107 ? -4.081 -11.311 7.664 1.00 96.75 107 ASP A N 1
ATOM 832 C CA . ASP A 1 107 ? -5.445 -10.809 7.853 1.00 96.75 107 ASP A CA 1
ATOM 833 C C . ASP A 1 107 ? -6.496 -11.822 7.403 1.00 96.75 107 ASP A C 1
ATOM 835 O O . ASP A 1 107 ? -7.490 -12.043 8.100 1.00 96.75 107 ASP A O 1
ATOM 839 N N . LEU A 1 108 ? -6.276 -12.477 6.259 1.00 96.56 108 LEU A N 1
ATOM 840 C CA . LEU A 1 108 ? -7.178 -13.519 5.768 1.00 96.56 108 LEU A CA 1
ATOM 841 C C . LEU A 1 108 ? -7.190 -14.728 6.709 1.00 96.56 108 LEU A C 1
ATOM 843 O O . LEU A 1 108 ? -8.267 -15.218 7.047 1.00 96.56 108 LEU A O 1
ATOM 847 N N . ILE A 1 109 ? -6.028 -15.168 7.197 1.00 96.62 109 ILE A N 1
ATOM 848 C CA . ILE A 1 109 ? -5.929 -16.245 8.193 1.00 96.62 109 ILE A CA 1
ATOM 849 C C . ILE A 1 109 ? -6.689 -15.859 9.471 1.00 96.62 109 ILE A C 1
ATOM 851 O O . ILE A 1 109 ? -7.503 -16.639 9.969 1.00 96.62 109 ILE A O 1
ATOM 855 N N . SER A 1 110 ? -6.494 -14.636 9.970 1.00 95.56 110 SER A N 1
ATOM 856 C CA . SER A 1 110 ? -7.212 -14.107 11.136 1.00 95.56 110 SER A CA 1
ATOM 857 C C . SER A 1 110 ? -8.727 -14.190 10.947 1.00 95.56 110 SER A C 1
ATOM 859 O O . SER A 1 110 ? -9.439 -14.658 11.839 1.00 95.56 110 SER A O 1
ATOM 861 N N . CYS A 1 111 ? -9.220 -13.824 9.762 1.00 94.56 111 CYS A N 1
ATOM 862 C CA . CYS A 1 111 ? -10.646 -13.821 9.456 1.00 94.56 111 CYS A CA 1
ATOM 863 C C . CYS A 1 111 ? -11.243 -15.219 9.266 1.00 94.56 111 CYS A C 1
ATOM 865 O O . CYS A 1 111 ? -12.315 -15.503 9.802 1.00 94.56 111 CYS A O 1
ATOM 867 N N . TYR A 1 112 ? -10.595 -16.070 8.471 1.00 95.50 112 TYR A N 1
ATOM 868 C CA . TYR A 1 112 ? -11.184 -17.326 8.001 1.00 95.50 112 TYR A CA 1
ATOM 869 C C . TYR A 1 112 ? -10.835 -18.528 8.877 1.00 95.50 112 TYR A C 1
ATOM 871 O O . TYR A 1 112 ? -11.654 -19.435 8.981 1.00 95.50 112 TYR A O 1
ATOM 879 N N . ILE A 1 113 ? -9.671 -18.523 9.532 1.00 96.00 113 ILE A N 1
ATOM 880 C CA . ILE A 1 113 ? -9.234 -19.615 10.414 1.00 96.00 113 ILE A CA 1
ATOM 881 C C . ILE A 1 113 ? -9.581 -19.307 11.871 1.00 96.00 113 ILE A C 1
ATOM 883 O O . ILE A 1 113 ? -10.141 -20.142 12.573 1.00 96.00 113 ILE A O 1
ATOM 887 N N . PHE A 1 114 ? -9.280 -18.092 12.339 1.00 94.06 114 PHE A N 1
ATOM 888 C CA . PHE A 1 114 ? -9.477 -17.730 13.750 1.00 94.06 114 PHE A CA 1
ATOM 889 C C . PHE A 1 114 ? -10.817 -17.042 14.044 1.00 94.06 114 PHE A C 1
ATOM 891 O O . PHE A 1 114 ? -11.165 -16.858 15.221 1.00 94.06 114 PHE A O 1
ATOM 898 N N . HIS A 1 115 ? -11.569 -16.687 12.995 1.00 93.69 115 HIS A N 1
ATOM 899 C CA . HIS A 1 115 ? -12.828 -15.940 13.061 1.00 93.69 115 HIS A CA 1
ATOM 900 C C . HIS A 1 115 ? -12.698 -14.605 13.814 1.00 93.69 115 HIS A C 1
ATOM 902 O O . HIS A 1 115 ? -13.578 -14.206 14.578 1.00 93.69 115 HIS A O 1
ATOM 908 N N . VAL A 1 116 ? -11.577 -13.906 13.609 1.00 93.44 116 VAL A N 1
ATOM 909 C CA . VAL A 1 116 ? -11.292 -12.586 14.181 1.00 93.44 116 VAL A CA 1
ATOM 910 C C . VAL A 1 116 ? -11.165 -11.563 13.061 1.00 93.44 116 VAL A C 1
ATOM 912 O O . VAL A 1 116 ? -10.401 -11.755 12.124 1.00 93.44 116 VAL A O 1
ATOM 915 N N . ILE A 1 117 ? -11.896 -10.454 13.176 1.00 94.56 117 ILE A N 1
ATOM 916 C CA . ILE A 1 117 ? -11.795 -9.323 12.250 1.00 94.56 117 ILE A CA 1
ATOM 917 C C . ILE A 1 117 ? -10.765 -8.331 12.810 1.00 94.56 117 ILE A C 1
ATOM 919 O O . ILE A 1 117 ? -11.089 -7.639 13.780 1.00 94.56 117 ILE A O 1
ATOM 923 N N . PRO A 1 118 ? -9.543 -8.240 12.246 1.00 93.50 118 PRO A N 1
ATOM 924 C CA . PRO A 1 118 ? -8.467 -7.443 12.831 1.00 93.50 118 PRO A CA 1
ATOM 925 C C . PRO A 1 118 ? -8.703 -5.932 12.737 1.00 93.50 118 PRO A C 1
ATOM 927 O O . PRO A 1 118 ? -8.181 -5.199 13.563 1.00 93.50 118 PRO A O 1
ATOM 930 N N . PHE A 1 119 ? -9.545 -5.448 11.821 1.00 93.88 119 PHE A N 1
ATOM 931 C CA . PHE A 1 119 ? -9.765 -4.011 11.618 1.00 93.88 119 PHE A CA 1
ATOM 932 C C . PHE A 1 119 ? -11.017 -3.492 12.320 1.00 93.88 119 PHE A C 1
ATOM 934 O O . PHE A 1 119 ? -12.094 -4.081 12.210 1.00 93.88 119 PHE A O 1
ATOM 941 N N . SER A 1 120 ? -10.914 -2.328 12.965 1.00 90.19 120 SER A N 1
ATOM 942 C CA . SER A 1 120 ? -12.023 -1.656 13.662 1.00 90.19 120 SER A CA 1
ATOM 943 C C . SER A 1 120 ? -13.172 -1.211 12.744 1.00 90.19 120 SER A C 1
ATOM 945 O O . SER A 1 120 ? -14.286 -0.987 13.209 1.00 90.19 120 SER A O 1
ATOM 947 N N . ARG A 1 121 ? -12.906 -1.042 11.441 1.00 88.12 121 ARG A N 1
ATOM 948 C CA . ARG A 1 121 ? -13.852 -0.528 10.429 1.00 88.12 121 ARG A CA 1
ATOM 949 C C . ARG A 1 121 ? -14.554 -1.619 9.621 1.00 88.12 121 ARG A C 1
ATOM 951 O O . ARG A 1 121 ? -15.427 -1.286 8.822 1.00 88.12 121 ARG A O 1
ATOM 958 N N . CYS A 1 122 ? -14.135 -2.868 9.783 1.00 90.06 122 CYS A N 1
ATOM 959 C CA . CYS A 1 122 ? -14.695 -4.016 9.084 1.00 90.06 122 CYS A CA 1
ATOM 960 C C . CYS A 1 122 ? -15.595 -4.785 10.044 1.00 90.06 122 CYS A C 1
ATOM 962 O O . CYS A 1 122 ? -15.231 -4.973 11.203 1.00 90.06 122 CYS A O 1
ATOM 964 N N . ASP A 1 123 ? -16.736 -5.255 9.556 1.00 86.75 123 ASP A N 1
ATOM 965 C CA . ASP A 1 123 ? -17.664 -6.057 10.356 1.00 86.75 123 ASP A CA 1
ATOM 966 C C . ASP A 1 123 ? -17.638 -7.528 9.924 1.00 86.75 123 ASP A C 1
ATOM 968 O O . ASP A 1 123 ? -18.032 -8.410 10.688 1.00 86.75 123 ASP A O 1
ATOM 972 N N . LYS A 1 124 ? -17.184 -7.810 8.695 1.00 91.06 124 LYS A N 1
ATOM 973 C CA . LYS A 1 124 ? -17.194 -9.151 8.099 1.00 91.06 124 LYS A CA 1
ATOM 974 C C . LYS A 1 124 ? -15.888 -9.447 7.365 1.00 91.06 124 LYS A C 1
ATOM 976 O O . LYS A 1 124 ? -15.265 -8.555 6.797 1.00 91.06 124 LYS A O 1
ATOM 981 N N . ALA A 1 125 ? -15.529 -10.730 7.279 1.00 91.31 125 ALA A N 1
ATOM 982 C CA . ALA A 1 125 ? -14.354 -11.198 6.532 1.00 91.31 125 ALA A CA 1
ATOM 983 C C . ALA A 1 125 ? -14.382 -10.772 5.051 1.00 91.31 125 ALA A C 1
ATOM 985 O O . ALA A 1 125 ? -13.344 -10.462 4.467 1.00 91.31 125 ALA A O 1
ATOM 986 N N . LYS A 1 126 ? -15.584 -10.688 4.458 1.00 92.81 126 LYS A N 1
ATOM 987 C CA . LYS A 1 126 ? -15.789 -10.211 3.083 1.00 92.81 126 LYS A CA 1
ATOM 988 C C . LYS A 1 126 ? -15.285 -8.780 2.875 1.00 92.81 126 LYS A C 1
ATOM 990 O O . LYS A 1 126 ? -14.775 -8.489 1.797 1.00 92.81 126 LYS A O 1
ATOM 995 N N . ASP A 1 127 ? -15.395 -7.916 3.886 1.00 89.19 127 ASP A N 1
ATOM 996 C CA . ASP A 1 127 ? -14.944 -6.524 3.790 1.00 89.19 127 ASP A CA 1
ATOM 997 C C . ASP A 1 127 ? -13.429 -6.487 3.549 1.00 89.19 127 ASP A C 1
ATOM 999 O O . ASP A 1 127 ? -12.959 -5.807 2.642 1.00 89.19 127 ASP A O 1
ATOM 1003 N N . ILE A 1 128 ? -12.680 -7.308 4.288 1.00 90.38 128 ILE A N 1
ATOM 1004 C CA . ILE A 1 128 ? -11.219 -7.421 4.184 1.00 90.38 128 ILE A CA 1
ATOM 1005 C C . ILE A 1 128 ? -10.826 -8.113 2.882 1.00 90.38 128 ILE A C 1
ATOM 1007 O O . ILE A 1 128 ? -10.017 -7.591 2.117 1.00 90.38 128 ILE A O 1
ATOM 1011 N N . ALA A 1 129 ? -11.452 -9.253 2.575 1.00 90.12 129 ALA A N 1
ATOM 1012 C CA . ALA A 1 129 ? -11.152 -10.012 1.366 1.00 90.12 129 ALA A CA 1
ATOM 1013 C C . ALA A 1 129 ? -11.367 -9.182 0.089 1.00 90.12 129 ALA A C 1
ATOM 1015 O O . ALA A 1 129 ? -10.548 -9.247 -0.822 1.00 90.12 129 ALA A O 1
ATOM 1016 N N . SER A 1 130 ? -12.410 -8.344 0.039 1.00 85.44 130 SER A N 1
ATOM 1017 C CA . SER A 1 130 ? -12.684 -7.482 -1.120 1.00 85.44 130 SER A CA 1
ATOM 1018 C C . SER A 1 130 ? -11.593 -6.442 -1.406 1.00 85.44 130 SER A C 1
ATOM 1020 O O . SER A 1 130 ? -11.512 -5.935 -2.524 1.00 85.44 130 SER A O 1
ATOM 1022 N N . HIS A 1 131 ? -10.750 -6.131 -0.417 1.00 84.06 131 HIS A N 1
ATOM 1023 C CA . HIS A 1 131 ? -9.665 -5.161 -0.537 1.00 84.06 131 HIS A CA 1
ATOM 1024 C C . HIS A 1 131 ? -8.289 -5.829 -0.634 1.00 84.06 131 HIS A C 1
ATOM 1026 O O . HIS A 1 131 ? -7.459 -5.383 -1.422 1.00 84.06 131 HIS A O 1
ATOM 1032 N N . HIS A 1 132 ? -8.052 -6.911 0.111 1.00 90.50 132 HIS A N 1
ATOM 1033 C CA . HIS A 1 132 ? -6.729 -7.541 0.199 1.00 90.50 132 HIS A CA 1
ATOM 1034 C C . HIS A 1 132 ? -6.512 -8.579 -0.908 1.00 90.50 132 HIS A C 1
ATOM 1036 O O . HIS A 1 132 ? -5.397 -8.722 -1.408 1.00 90.50 132 HIS A O 1
ATOM 1042 N N . LEU A 1 133 ? -7.570 -9.271 -1.349 1.00 89.31 133 LEU A N 1
ATOM 1043 C CA . LEU A 1 133 ? -7.454 -10.315 -2.366 1.00 89.31 133 LEU A CA 1
ATOM 1044 C C . LEU A 1 133 ? -7.030 -9.778 -3.747 1.00 89.31 133 LEU A C 1
ATOM 1046 O O . LEU A 1 133 ? -6.159 -10.398 -4.351 1.00 89.31 133 LEU A O 1
ATOM 1050 N N . PRO A 1 134 ? -7.531 -8.628 -4.248 1.00 85.31 134 PRO A N 1
ATOM 1051 C CA . PRO A 1 134 ? -7.015 -8.050 -5.492 1.00 85.31 134 PRO A CA 1
ATOM 1052 C C . PRO A 1 134 ? -5.510 -7.766 -5.432 1.00 85.31 134 PRO A C 1
ATOM 1054 O O . PRO A 1 134 ? -4.795 -7.992 -6.403 1.00 85.31 134 PRO A O 1
ATOM 1057 N N . ILE A 1 135 ? -5.010 -7.320 -4.279 1.00 87.12 135 ILE A N 1
ATOM 1058 C CA . ILE A 1 135 ? -3.586 -7.040 -4.090 1.00 87.12 135 ILE A CA 1
ATOM 1059 C C . ILE A 1 135 ? -2.794 -8.355 -4.085 1.00 87.12 135 ILE A C 1
ATOM 1061 O O . ILE A 1 135 ? -1.841 -8.489 -4.849 1.00 87.12 135 ILE A O 1
ATOM 1065 N N . LEU A 1 136 ? -3.239 -9.356 -3.319 1.00 88.06 136 LEU A N 1
ATOM 1066 C CA . LEU A 1 136 ? -2.584 -10.666 -3.218 1.00 88.06 136 LEU A CA 1
ATOM 1067 C C . LEU A 1 136 ? -2.622 -11.502 -4.503 1.00 88.06 136 LEU A C 1
ATOM 1069 O O . LEU A 1 136 ? -1.697 -12.272 -4.736 1.00 88.06 136 LEU A O 1
ATOM 1073 N N . LEU A 1 137 ? -3.678 -11.391 -5.314 1.00 82.88 137 LEU A N 1
ATOM 1074 C CA . LEU A 1 137 ? -3.843 -12.204 -6.525 1.00 82.88 137 LEU A CA 1
ATOM 1075 C C . LEU A 1 137 ? -3.359 -11.510 -7.795 1.00 82.88 137 LEU A C 1
ATOM 1077 O O . LEU A 1 137 ? -2.972 -12.194 -8.736 1.00 82.88 137 LEU A O 1
ATOM 1081 N N . ALA A 1 138 ? -3.404 -10.177 -7.850 1.00 76.62 138 ALA A N 1
ATOM 1082 C CA . ALA A 1 138 ? -3.084 -9.448 -9.074 1.00 76.62 138 ALA A CA 1
ATOM 1083 C C . ALA A 1 138 ? -1.800 -8.626 -8.958 1.00 76.62 138 ALA A C 1
ATOM 1085 O O . ALA A 1 138 ? -0.991 -8.639 -9.876 1.00 76.62 138 ALA A O 1
ATOM 1086 N N . LEU A 1 139 ? -1.581 -7.910 -7.853 1.00 75.81 139 LEU A N 1
ATOM 1087 C CA . LEU A 1 139 ? -0.454 -6.974 -7.763 1.00 75.81 139 LEU A CA 1
ATOM 1088 C C . LEU A 1 139 ? 0.817 -7.626 -7.230 1.00 75.81 139 LEU A C 1
ATOM 1090 O O . LEU A 1 139 ? 1.900 -7.357 -7.747 1.00 75.81 139 LEU A O 1
ATOM 1094 N N . VAL A 1 140 ? 0.678 -8.489 -6.228 1.00 75.25 140 VAL A N 1
ATOM 1095 C CA . VAL A 1 140 ? 1.803 -9.168 -5.592 1.00 75.25 140 VAL A CA 1
ATOM 1096 C C . VAL A 1 140 ? 2.446 -10.213 -6.514 1.00 75.25 140 VAL A C 1
ATOM 1098 O O . VAL A 1 140 ? 3.666 -10.167 -6.653 1.00 75.25 140 VAL A O 1
ATOM 1101 N N . PRO A 1 141 ? 1.701 -11.091 -7.222 1.00 70.62 141 PRO A N 1
ATOM 1102 C CA . PRO A 1 141 ? 2.298 -12.075 -8.127 1.00 70.62 141 PRO A CA 1
ATOM 1103 C C . PRO A 1 141 ? 3.098 -11.437 -9.261 1.00 70.62 141 PRO A C 1
ATOM 1105 O O . PRO A 1 141 ? 4.150 -11.934 -9.643 1.00 70.62 141 PRO A O 1
ATOM 1108 N N . LEU A 1 142 ? 2.657 -10.276 -9.745 1.00 68.56 142 LEU A N 1
ATOM 1109 C CA . LEU A 1 142 ? 3.397 -9.508 -10.745 1.00 68.56 142 LEU A CA 1
ATOM 1110 C C . LEU A 1 142 ? 4.625 -8.783 -10.161 1.00 68.56 142 LEU A C 1
ATOM 1112 O O . LEU A 1 142 ? 5.471 -8.312 -10.914 1.00 68.56 142 LEU A O 1
ATOM 1116 N N . GLY A 1 143 ? 4.735 -8.702 -8.832 1.00 71.19 143 GLY A N 1
ATOM 1117 C CA . GLY A 1 143 ? 5.938 -8.308 -8.099 1.00 71.19 143 GLY A CA 1
ATOM 1118 C C . GLY A 1 143 ? 6.841 -9.484 -7.694 1.00 71.19 143 GLY A C 1
ATOM 1119 O O . GLY A 1 143 ? 7.964 -9.238 -7.260 1.00 71.19 143 GLY A O 1
ATOM 1120 N N . VAL A 1 144 ? 6.410 -10.747 -7.863 1.00 70.38 144 VAL A N 1
ATOM 1121 C CA . VAL A 1 144 ? 7.208 -11.958 -7.544 1.00 70.38 144 VAL A CA 1
ATOM 1122 C C . VAL A 1 144 ? 8.480 -12.038 -8.379 1.00 70.38 144 VAL A C 1
ATOM 1124 O O . VAL A 1 144 ? 9.475 -12.606 -7.937 1.00 70.38 144 VAL A O 1
ATOM 1127 N N . THR A 1 145 ? 8.503 -11.399 -9.548 1.00 69.31 145 THR A N 1
ATOM 1128 C CA . THR A 1 145 ? 9.709 -11.288 -10.383 1.00 69.31 145 THR A CA 1
ATOM 1129 C C . THR A 1 145 ? 10.853 -10.546 -9.681 1.00 69.31 145 THR A C 1
ATOM 1131 O O . THR A 1 145 ? 12.008 -10.645 -10.086 1.00 69.31 145 THR A O 1
ATOM 1134 N N . LEU A 1 146 ? 10.554 -9.846 -8.583 1.00 70.31 146 LEU A N 1
ATOM 1135 C CA . LEU A 1 146 ? 11.517 -9.182 -7.709 1.00 70.31 146 LEU A CA 1
ATOM 1136 C C . LEU A 1 146 ? 11.929 -10.041 -6.505 1.00 70.31 146 LEU A C 1
ATOM 1138 O O . LEU A 1 146 ? 12.741 -9.591 -5.701 1.00 70.31 146 LEU A O 1
ATOM 1142 N N . TRP A 1 147 ? 11.330 -11.225 -6.313 1.00 73.25 147 TRP A N 1
ATOM 1143 C CA . TRP A 1 147 ? 11.388 -11.927 -5.030 1.00 73.25 147 TRP A CA 1
ATOM 1144 C C . TRP A 1 147 ? 12.568 -12.861 -4.822 1.00 73.25 147 TRP A C 1
ATOM 1146 O O . TRP A 1 147 ? 12.982 -13.138 -3.697 1.00 73.25 147 TRP A O 1
ATOM 1156 N N . SER A 1 148 ? 13.064 -13.408 -5.912 1.00 71.75 148 SER A N 1
ATOM 1157 C CA . SER A 1 148 ? 14.154 -14.362 -5.923 1.00 71.75 148 SER A CA 1
ATOM 1158 C C . SER A 1 148 ? 14.785 -14.301 -7.297 1.00 71.75 148 SER A C 1
ATOM 1160 O O . SER A 1 148 ? 14.079 -14.084 -8.283 1.00 71.75 148 SER A O 1
ATOM 1162 N N . GLU A 1 149 ? 16.090 -14.542 -7.365 1.00 74.56 149 GLU A N 1
ATOM 1163 C CA . GLU A 1 149 ? 16.815 -14.722 -8.625 1.00 74.56 149 GLU A CA 1
ATOM 1164 C C . GLU A 1 149 ? 16.109 -15.735 -9.540 1.00 74.56 149 GLU A C 1
ATOM 1166 O O . GLU A 1 149 ? 15.973 -15.498 -10.737 1.00 74.56 149 GLU A O 1
ATOM 1171 N N . SER A 1 150 ? 15.520 -16.791 -8.968 1.00 76.75 150 SER A N 1
ATOM 1172 C CA . SER A 1 150 ? 14.770 -17.814 -9.708 1.00 76.75 150 SER A CA 1
ATOM 1173 C C . SER A 1 150 ? 13.543 -17.284 -10.460 1.00 76.75 150 SER A C 1
ATOM 1175 O O . SER A 1 150 ? 13.121 -17.895 -11.439 1.00 76.75 150 SER A O 1
ATOM 1177 N N . PHE A 1 151 ? 12.960 -16.164 -10.021 1.00 79.69 151 PHE A N 1
ATOM 1178 C CA . PHE A 1 151 ? 11.776 -15.555 -10.639 1.00 79.69 151 PHE A CA 1
ATOM 1179 C C . PHE A 1 151 ? 12.104 -14.328 -11.493 1.00 79.69 151 PHE A C 1
ATOM 1181 O O . PHE A 1 151 ? 11.227 -13.814 -12.184 1.00 79.69 151 PHE A O 1
ATOM 1188 N N . GLN A 1 152 ? 13.354 -13.858 -11.492 1.00 79.94 152 GLN A N 1
ATOM 1189 C CA . GLN A 1 152 ? 13.761 -12.688 -12.273 1.00 79.94 152 GLN A CA 1
ATOM 1190 C C . GLN A 1 152 ? 13.534 -12.892 -13.777 1.00 79.94 152 GLN A C 1
ATOM 1192 O O . GLN A 1 152 ? 13.112 -11.968 -14.470 1.00 79.94 152 GLN A O 1
ATOM 1197 N N . SER A 1 153 ? 13.715 -14.121 -14.268 1.00 84.44 153 SER A N 1
ATOM 1198 C CA . SER A 1 153 ? 13.485 -14.498 -15.670 1.00 84.44 153 SER A CA 1
ATOM 1199 C C . SER A 1 153 ? 12.034 -14.338 -16.136 1.00 84.44 153 SER A C 1
ATOM 1201 O O . SER A 1 153 ? 11.781 -14.326 -17.338 1.00 84.44 153 SER A O 1
ATOM 1203 N N . TRP A 1 154 ? 11.077 -14.196 -15.214 1.00 85.62 154 TRP A N 1
ATOM 1204 C CA . TRP A 1 154 ? 9.665 -14.016 -15.551 1.00 85.62 154 TRP A CA 1
ATOM 1205 C C . TRP A 1 154 ? 9.353 -12.593 -16.036 1.00 85.62 154 TRP A C 1
ATOM 1207 O O . TRP A 1 154 ? 8.326 -12.392 -16.677 1.00 85.62 154 TRP A O 1
ATOM 1217 N N . ASP A 1 155 ? 10.230 -11.615 -15.774 1.00 88.69 155 ASP A N 1
ATOM 1218 C CA . ASP A 1 155 ? 10.148 -10.265 -16.347 1.00 88.69 155 ASP A CA 1
ATOM 1219 C C . ASP A 1 155 ? 11.474 -9.873 -17.020 1.00 88.69 155 ASP A C 1
ATOM 1221 O O . ASP A 1 155 ? 12.247 -9.073 -16.479 1.00 88.69 155 ASP A O 1
ATOM 1225 N N . PRO A 1 156 ? 11.768 -10.439 -18.206 1.00 89.62 156 PRO A N 1
ATOM 1226 C CA . PRO A 1 156 ? 13.044 -10.219 -18.878 1.00 89.62 156 PRO A CA 1
ATOM 1227 C C . PRO A 1 156 ? 13.256 -8.748 -19.247 1.00 89.62 156 PRO A C 1
ATOM 1229 O O . PRO A 1 156 ? 14.388 -8.275 -19.234 1.00 89.62 156 PRO A O 1
ATOM 1232 N N . LEU A 1 157 ? 12.183 -7.996 -19.524 1.00 91.50 157 LEU A N 1
ATOM 1233 C CA . LEU A 1 157 ? 12.281 -6.569 -19.821 1.00 91.50 157 LEU A CA 1
ATOM 1234 C C . LEU A 1 157 ? 12.845 -5.799 -18.625 1.00 91.50 157 LEU A C 1
ATOM 1236 O O . LEU A 1 157 ? 13.823 -5.068 -18.774 1.00 91.50 157 LEU A O 1
ATOM 1240 N N . LEU A 1 158 ? 12.261 -5.989 -17.439 1.00 89.25 158 LEU A N 1
ATOM 1241 C CA . LEU A 1 158 ? 12.740 -5.320 -16.236 1.00 89.25 158 LEU A CA 1
ATOM 1242 C C . LEU A 1 158 ? 14.185 -5.718 -15.915 1.00 89.25 158 LEU A C 1
ATOM 1244 O O . LEU A 1 158 ? 15.001 -4.845 -15.632 1.00 89.25 158 LEU A O 1
ATOM 1248 N N . GLN A 1 159 ? 14.529 -7.005 -16.005 1.00 88.94 159 GLN A N 1
ATOM 1249 C CA . GLN A 1 159 ? 15.898 -7.459 -15.733 1.00 88.94 159 GLN A CA 1
ATOM 1250 C C . GLN A 1 159 ? 16.917 -6.862 -16.694 1.00 88.94 159 GLN A C 1
ATOM 1252 O O . GLN A 1 159 ? 17.980 -6.408 -16.273 1.00 88.94 159 GLN A O 1
ATOM 1257 N N . ASN A 1 160 ? 16.582 -6.802 -17.979 1.00 91.06 160 ASN A N 1
ATOM 1258 C CA . ASN A 1 160 ? 17.474 -6.234 -18.973 1.00 91.06 160 ASN A CA 1
ATOM 1259 C C . ASN A 1 160 ? 17.708 -4.734 -18.735 1.00 91.06 160 ASN A C 1
ATOM 1261 O O . ASN A 1 160 ? 18.841 -4.275 -18.856 1.00 91.06 160 ASN A O 1
ATOM 1265 N N . ILE A 1 161 ? 16.680 -3.986 -18.313 1.00 90.44 161 ILE A N 1
ATOM 1266 C CA . ILE A 1 161 ? 16.824 -2.578 -17.907 1.00 90.44 161 ILE A CA 1
ATOM 1267 C C . ILE A 1 161 ? 17.697 -2.455 -16.650 1.00 90.44 161 ILE A C 1
ATOM 1269 O O . ILE A 1 161 ? 18.561 -1.584 -16.569 1.00 90.44 161 ILE A O 1
ATOM 1273 N N . LEU A 1 162 ? 17.496 -3.327 -15.658 1.00 87.31 162 LEU A N 1
ATOM 1274 C CA . LEU A 1 162 ? 18.255 -3.304 -14.404 1.00 87.31 162 LEU A CA 1
ATOM 1275 C C . LEU A 1 162 ? 19.735 -3.668 -14.579 1.00 87.31 162 LEU A C 1
ATOM 1277 O O . LEU A 1 162 ? 20.549 -3.260 -13.748 1.00 87.31 162 LEU A O 1
ATOM 1281 N N . ASN A 1 163 ? 20.075 -4.382 -15.651 1.00 87.88 163 ASN A N 1
ATOM 1282 C CA . ASN A 1 163 ? 21.442 -4.736 -16.036 1.00 87.88 163 ASN A CA 1
ATOM 1283 C C . ASN A 1 163 ? 22.009 -3.825 -17.141 1.00 87.88 163 ASN A C 1
ATOM 1285 O O . ASN A 1 163 ? 23.119 -4.053 -17.620 1.00 87.88 163 ASN A O 1
ATOM 1289 N N . TYR A 1 164 ? 21.271 -2.789 -17.554 1.00 87.31 164 TYR A N 1
ATOM 1290 C CA . TYR A 1 164 ? 21.717 -1.852 -18.580 1.00 87.31 164 TYR A CA 1
ATOM 1291 C C . TYR A 1 164 ? 22.694 -0.819 -18.002 1.00 87.31 164 TYR A C 1
ATOM 1293 O O . TYR A 1 164 ? 22.389 -0.135 -17.022 1.00 87.31 164 TYR A O 1
ATOM 1301 N N . HIS A 1 165 ? 23.877 -0.708 -18.612 1.00 84.38 165 HIS A N 1
ATOM 1302 C CA . HIS A 1 165 ? 24.971 0.156 -18.143 1.00 84.38 165 HIS A CA 1
ATOM 1303 C C . HIS A 1 165 ? 25.480 1.155 -19.193 1.00 84.38 165 HIS A C 1
ATOM 1305 O O . HIS A 1 165 ? 26.339 1.980 -18.884 1.00 84.38 165 HIS A O 1
ATOM 1311 N N . THR A 1 166 ? 24.972 1.087 -20.421 1.00 81.00 166 THR A N 1
ATOM 1312 C CA . THR A 1 166 ? 25.538 1.774 -21.592 1.00 81.00 166 THR A CA 1
ATOM 1313 C C . THR A 1 166 ? 25.324 3.292 -21.575 1.00 81.00 166 THR A C 1
ATOM 1315 O O . THR A 1 166 ? 26.090 4.031 -22.182 1.00 81.00 166 THR A O 1
ATOM 1318 N N . ASP A 1 167 ? 24.329 3.777 -20.833 1.00 76.88 167 ASP A N 1
ATOM 1319 C CA . ASP A 1 167 ? 23.881 5.173 -20.777 1.00 76.88 167 ASP A CA 1
ATOM 1320 C C . ASP A 1 167 ? 24.321 5.896 -19.491 1.00 76.88 167 ASP A C 1
ATOM 1322 O O . ASP A 1 167 ? 23.582 6.697 -18.917 1.00 76.88 167 ASP A O 1
ATOM 1326 N N . PHE A 1 168 ? 25.499 5.550 -18.967 1.00 79.94 168 PHE A N 1
ATOM 1327 C CA . PHE A 1 168 ? 25.935 5.935 -17.616 1.00 79.94 168 PHE A CA 1
ATOM 1328 C C . PHE A 1 168 ? 24.985 5.446 -16.499 1.00 79.94 168 PHE A C 1
ATOM 1330 O O . PHE A 1 168 ? 25.066 5.911 -15.360 1.00 79.94 168 PHE A O 1
ATOM 1337 N N . GLY A 1 169 ? 24.098 4.487 -16.798 1.00 81.75 169 GLY A N 1
ATOM 1338 C CA . GLY A 1 169 ? 23.141 3.905 -15.860 1.00 81.75 169 GLY A CA 1
ATOM 1339 C C . GLY A 1 169 ? 21.892 4.758 -15.619 1.00 81.75 169 GLY A C 1
ATOM 1340 O O . GLY A 1 169 ? 21.225 4.561 -14.599 1.00 81.75 169 GLY A O 1
ATOM 1341 N N . ILE A 1 170 ? 21.566 5.701 -16.508 1.00 86.81 170 ILE A N 1
ATOM 1342 C CA . ILE A 1 170 ? 20.421 6.615 -16.364 1.00 86.81 170 ILE A CA 1
ATOM 1343 C C . ILE A 1 170 ? 19.094 5.848 -16.370 1.00 86.81 170 ILE A C 1
ATOM 1345 O O . ILE A 1 170 ? 18.280 6.022 -15.461 1.00 86.81 170 ILE A O 1
ATOM 1349 N N . LEU A 1 171 ? 18.873 4.976 -17.350 1.00 89.81 171 LEU A N 1
ATOM 1350 C CA . LEU A 1 171 ? 17.674 4.157 -17.502 1.00 89.81 171 LEU A CA 1
ATOM 1351 C C . LEU A 1 171 ? 17.558 3.166 -16.348 1.00 89.81 171 LEU A C 1
ATOM 1353 O O . LEU A 1 171 ? 16.490 3.041 -15.751 1.00 89.81 171 LEU A O 1
ATOM 1357 N N . ARG A 1 172 ? 18.668 2.536 -15.954 1.00 89.50 172 ARG A N 1
ATOM 1358 C CA . ARG A 1 172 ? 18.718 1.657 -14.780 1.00 89.50 172 ARG A CA 1
ATOM 1359 C C . ARG A 1 172 ? 18.284 2.386 -13.509 1.00 89.50 172 ARG A C 1
ATOM 1361 O O . ARG A 1 172 ? 17.422 1.903 -12.773 1.00 89.50 172 ARG A O 1
ATOM 1368 N N . LEU A 1 173 ? 18.860 3.558 -13.242 1.00 87.25 173 LEU A N 1
ATOM 1369 C CA . LEU A 1 173 ? 18.511 4.370 -12.078 1.00 87.25 173 LEU A CA 1
ATOM 1370 C C . LEU A 1 173 ? 17.056 4.854 -12.152 1.00 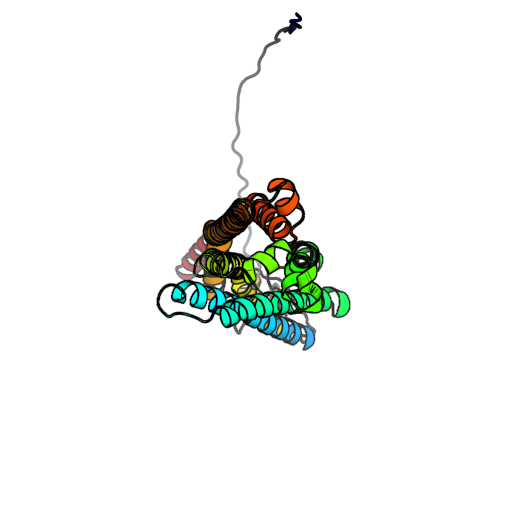87.25 173 LEU A C 1
ATOM 1372 O O . LEU A 1 173 ? 16.333 4.789 -11.157 1.00 87.25 173 LEU A O 1
ATOM 1376 N N . GLY A 1 174 ? 16.606 5.283 -13.331 1.00 89.19 174 GLY A N 1
ATOM 1377 C CA . GLY A 1 174 ? 15.227 5.687 -13.588 1.00 89.19 174 GLY A CA 1
ATOM 1378 C C . GLY A 1 174 ? 14.227 4.566 -13.304 1.00 89.19 174 GLY A C 1
ATOM 1379 O O . GLY A 1 174 ? 13.213 4.808 -12.647 1.00 89.19 174 GLY A O 1
ATOM 1380 N N . ALA A 1 175 ? 14.534 3.334 -13.720 1.00 89.69 175 ALA A N 1
ATOM 1381 C CA . ALA A 1 175 ? 13.713 2.160 -13.441 1.00 89.69 175 ALA A CA 1
ATOM 1382 C C . ALA A 1 175 ? 13.651 1.859 -11.943 1.00 89.69 175 ALA A C 1
ATOM 1384 O O . ALA A 1 175 ? 12.566 1.663 -11.400 1.00 89.69 175 ALA A O 1
ATOM 1385 N N . LEU A 1 176 ? 14.791 1.894 -11.246 1.00 88.88 176 LEU A N 1
ATOM 1386 C CA . LEU A 1 176 ? 14.841 1.667 -9.800 1.00 88.88 176 LEU A CA 1
ATOM 1387 C C . LEU A 1 176 ? 14.039 2.711 -9.021 1.00 88.88 176 LEU A C 1
ATOM 1389 O O . LEU A 1 176 ? 13.292 2.350 -8.111 1.00 88.88 176 LEU A O 1
ATOM 1393 N N . ILE A 1 177 ? 14.155 3.990 -9.387 1.00 89.06 177 ILE A N 1
ATOM 1394 C CA . ILE A 1 177 ? 13.393 5.079 -8.766 1.00 89.06 177 ILE A CA 1
ATOM 1395 C C . ILE A 1 177 ? 11.899 4.930 -9.069 1.00 89.06 177 ILE A C 1
ATOM 1397 O O . ILE A 1 177 ? 11.082 5.046 -8.155 1.00 89.06 177 ILE A O 1
ATOM 1401 N N . GLY A 1 178 ? 11.536 4.671 -10.328 1.00 90.00 178 GLY A N 1
ATOM 1402 C CA . GLY A 1 178 ? 10.149 4.478 -10.755 1.00 90.00 178 GLY A CA 1
ATOM 1403 C C . GLY A 1 178 ? 9.485 3.312 -10.027 1.00 90.00 178 GLY A C 1
ATOM 1404 O O . GLY A 1 178 ? 8.418 3.485 -9.433 1.00 90.00 178 GLY A O 1
ATOM 1405 N N . LEU A 1 179 ? 10.163 2.162 -9.982 1.00 88.62 179 LEU A N 1
ATOM 1406 C CA . LEU A 1 179 ? 9.720 0.977 -9.256 1.00 88.62 179 LEU A CA 1
ATOM 1407 C C . LEU A 1 179 ? 9.537 1.289 -7.770 1.00 88.62 179 LEU A C 1
ATOM 1409 O O . LEU A 1 179 ? 8.422 1.181 -7.263 1.00 88.62 179 LEU A O 1
ATOM 1413 N N . SER A 1 180 ? 10.589 1.769 -7.106 1.00 89.50 180 SER A N 1
ATOM 1414 C CA . SER A 1 180 ? 10.591 2.087 -5.673 1.00 89.50 180 SER A CA 1
ATOM 1415 C C . SER A 1 180 ? 9.477 3.070 -5.291 1.00 89.50 180 SER A C 1
ATOM 1417 O O . SER A 1 180 ? 8.773 2.883 -4.299 1.00 89.50 180 SER A O 1
ATOM 1419 N N . ARG A 1 181 ? 9.255 4.110 -6.103 1.00 89.94 181 ARG A N 1
ATOM 1420 C CA . ARG A 1 181 ? 8.171 5.073 -5.874 1.00 89.94 181 ARG A CA 1
ATOM 1421 C C . ARG A 1 181 ? 6.795 4.455 -6.080 1.00 89.94 181 ARG A C 1
ATOM 1423 O O . ARG A 1 181 ? 5.912 4.706 -5.266 1.00 89.94 181 ARG A O 1
ATOM 1430 N N . SER A 1 182 ? 6.606 3.664 -7.137 1.00 88.94 182 SER A N 1
ATOM 1431 C CA . SER A 1 182 ? 5.313 3.028 -7.414 1.00 88.94 182 SER A CA 1
ATOM 1432 C C . SER A 1 182 ? 4.882 2.108 -6.267 1.00 88.94 182 SER A C 1
ATOM 1434 O O . SER A 1 182 ? 3.745 2.198 -5.803 1.00 88.94 182 SER A O 1
ATOM 1436 N N . VAL A 1 183 ? 5.813 1.310 -5.731 1.00 88.31 183 VAL A N 1
ATOM 1437 C CA . VAL A 1 183 ? 5.544 0.398 -4.611 1.00 88.31 183 VAL A CA 1
ATOM 1438 C C . VAL A 1 183 ? 5.391 1.151 -3.290 1.00 88.31 183 VAL A C 1
ATOM 1440 O O . VAL A 1 183 ? 4.440 0.909 -2.550 1.00 88.31 183 VAL A O 1
ATOM 1443 N N . GLY A 1 184 ? 6.262 2.127 -3.016 1.00 91.00 184 GLY A N 1
ATOM 1444 C CA . GLY A 1 184 ? 6.222 2.915 -1.784 1.00 91.00 184 GLY A CA 1
ATOM 1445 C C . GLY A 1 184 ? 4.909 3.685 -1.629 1.00 91.00 184 GLY A C 1
ATOM 1446 O O . GLY A 1 184 ? 4.238 3.564 -0.605 1.00 91.00 184 GLY A O 1
ATOM 1447 N N . TRP A 1 185 ? 4.486 4.409 -2.671 1.00 90.38 185 TRP A N 1
ATOM 1448 C CA . TRP A 1 185 ? 3.204 5.122 -2.660 1.00 90.38 185 TRP A CA 1
ATOM 1449 C C . TRP A 1 185 ? 1.999 4.182 -2.643 1.00 90.38 185 TRP A C 1
ATOM 1451 O O . TRP A 1 185 ? 0.977 4.518 -2.045 1.00 90.38 185 TRP A O 1
ATOM 1461 N N . GLY A 1 186 ? 2.114 3.005 -3.264 1.00 86.62 186 GLY A N 1
ATOM 1462 C CA . GLY A 1 186 ? 1.068 1.984 -3.259 1.00 86.62 186 GLY A CA 1
ATOM 1463 C C . GLY A 1 186 ? 0.724 1.474 -1.859 1.00 86.62 186 GLY A C 1
ATOM 1464 O O . GLY A 1 186 ? -0.449 1.235 -1.583 1.00 86.62 186 GLY A O 1
ATOM 1465 N N . TYR A 1 187 ? 1.717 1.372 -0.970 1.00 91.12 187 TYR A N 1
ATOM 1466 C CA . TYR A 1 187 ? 1.559 0.728 0.340 1.00 91.12 187 TYR A CA 1
ATOM 1467 C C . TYR A 1 187 ? 1.735 1.659 1.544 1.00 91.12 187 TYR A C 1
ATOM 1469 O O . TYR A 1 187 ? 1.593 1.225 2.689 1.00 91.12 187 TYR A O 1
ATOM 1477 N N . ILE A 1 188 ? 1.957 2.961 1.326 1.00 91.94 188 ILE A N 1
ATOM 1478 C CA . ILE A 1 188 ? 2.014 3.943 2.421 1.00 91.94 188 ILE A CA 1
ATOM 1479 C C . ILE A 1 188 ? 0.712 3.995 3.237 1.00 91.94 188 ILE A C 1
ATOM 1481 O O . ILE A 1 188 ? 0.706 4.385 4.406 1.00 91.94 188 ILE A O 1
ATOM 1485 N N . SER A 1 189 ? -0.399 3.546 2.644 1.00 90.94 189 SER A N 1
ATOM 1486 C CA . SER A 1 189 ? -1.694 3.426 3.308 1.00 90.94 189 SER A CA 1
ATOM 1487 C C . SER A 1 189 ? -1.727 2.430 4.460 1.00 90.94 189 SER A C 1
ATOM 1489 O O . SER A 1 189 ? -2.646 2.508 5.275 1.00 90.94 189 SER A O 1
ATOM 1491 N N . SER A 1 190 ? -0.725 1.558 4.584 1.00 95.31 190 SER A N 1
ATOM 1492 C CA . S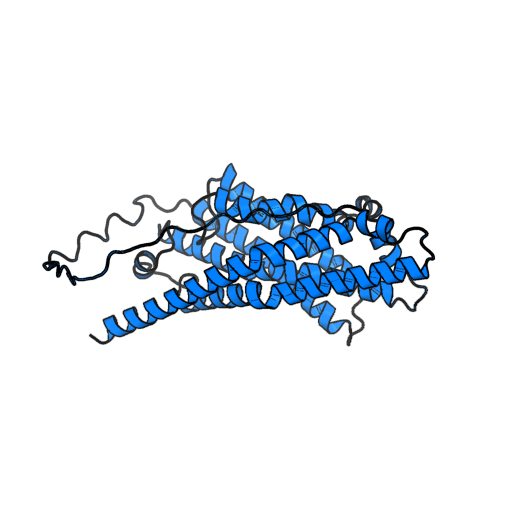ER A 1 190 ? -0.642 0.565 5.655 1.00 95.31 190 SER A CA 1
ATOM 1493 C C . SER A 1 190 ? -0.634 1.192 7.059 1.00 95.31 19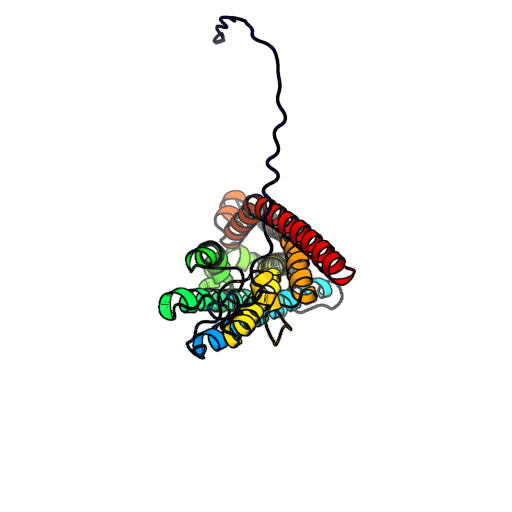0 SER A C 1
ATOM 1495 O O . SER A 1 190 ? -1.130 0.591 8.005 1.00 95.31 190 SER A O 1
ATOM 1497 N N . LEU A 1 191 ? -0.207 2.453 7.228 1.00 96.06 191 LEU A N 1
ATOM 1498 C CA . LEU A 1 191 ? -0.356 3.146 8.521 1.00 96.06 191 LEU A CA 1
ATOM 1499 C C . LEU A 1 191 ? -1.827 3.273 8.957 1.00 96.06 191 LEU A C 1
ATOM 1501 O O . LEU A 1 191 ? -2.141 3.177 10.143 1.00 96.06 191 LEU A O 1
ATOM 1505 N N . ASN A 1 192 ? -2.750 3.446 8.008 1.00 94.88 192 ASN A N 1
ATOM 1506 C CA . ASN A 1 192 ? -4.179 3.454 8.311 1.00 94.88 192 ASN A CA 1
ATOM 1507 C C . ASN A 1 192 ? -4.640 2.080 8.829 1.00 94.88 192 ASN A C 1
ATOM 1509 O O . ASN A 1 192 ? -5.474 2.008 9.727 1.00 94.88 192 ASN A O 1
ATOM 1513 N N . GLU A 1 193 ? -4.102 0.996 8.270 1.00 95.69 193 GLU A N 1
ATOM 1514 C CA . GLU A 1 193 ? -4.348 -0.384 8.708 1.00 95.69 193 GLU A CA 1
ATOM 1515 C C . GLU A 1 193 ? -3.805 -0.627 10.121 1.00 95.69 193 GLU A C 1
ATOM 1517 O O . GLU A 1 193 ? -4.552 -1.121 10.964 1.00 95.69 193 GLU A O 1
ATOM 1522 N N . VAL A 1 194 ? -2.595 -0.146 10.437 1.00 97.75 194 VAL A N 1
ATOM 1523 C CA . VAL A 1 194 ? -2.034 -0.168 11.803 1.00 97.75 194 VAL A CA 1
ATOM 1524 C C . VAL A 1 194 ? -2.997 0.468 12.805 1.00 97.75 194 VAL A C 1
ATOM 1526 O O . VAL A 1 194 ? -3.354 -0.156 13.805 1.00 97.75 194 VAL A O 1
ATOM 1529 N N . ILE A 1 195 ? -3.460 1.693 12.533 1.00 96.56 195 ILE A N 1
ATOM 1530 C CA . ILE A 1 195 ? -4.365 2.414 13.439 1.00 96.56 195 ILE A CA 1
ATOM 1531 C C . ILE A 1 195 ? -5.684 1.648 13.610 1.00 96.56 195 ILE A C 1
ATOM 1533 O O . ILE A 1 195 ? -6.152 1.476 14.736 1.00 96.56 195 ILE A O 1
ATOM 1537 N N . MET A 1 196 ? -6.274 1.146 12.521 1.00 95.56 196 MET A N 1
ATOM 1538 C CA . MET A 1 196 ? -7.516 0.367 12.577 1.00 95.56 196 MET A CA 1
ATOM 1539 C C . MET A 1 196 ? -7.357 -0.942 13.369 1.00 95.56 196 MET A C 1
ATOM 1541 O O . MET A 1 196 ? -8.295 -1.344 14.064 1.00 95.56 196 MET A O 1
ATOM 1545 N N . CYS A 1 197 ? -6.196 -1.592 13.295 1.00 97.31 197 CYS A N 1
ATOM 1546 C CA . CYS A 1 197 ? -5.883 -2.797 14.060 1.00 97.31 197 CYS A CA 1
ATOM 1547 C C . CYS A 1 197 ? -5.714 -2.512 15.558 1.00 97.31 197 CYS A C 1
ATOM 1549 O O . CYS A 1 197 ? -6.306 -3.194 16.398 1.00 97.31 197 CYS A O 1
ATOM 1551 N N . LEU A 1 198 ? -4.991 -1.448 15.913 1.00 97.25 198 LEU A N 1
ATOM 1552 C CA . LEU A 1 198 ? -4.822 -1.033 17.310 1.00 97.25 198 LEU A CA 1
ATOM 1553 C C . LEU A 1 198 ? -6.142 -0.554 17.930 1.00 97.25 198 LEU A C 1
ATOM 1555 O O . LEU A 1 198 ? -6.446 -0.886 19.075 1.00 97.25 198 LEU A O 1
ATOM 1559 N N . GLN A 1 199 ? -6.986 0.134 17.156 1.00 95.62 199 GLN A N 1
ATOM 1560 C CA . GLN A 1 199 ? -8.360 0.449 17.556 1.00 95.62 199 GLN A CA 1
ATOM 1561 C C . GLN A 1 199 ? -9.174 -0.816 17.850 1.00 95.62 199 GLN A C 1
ATOM 1563 O O . GLN A 1 199 ? -9.891 -0.861 18.847 1.00 95.62 199 GLN A O 1
ATOM 1568 N N . ARG A 1 200 ? -9.073 -1.858 17.013 1.00 94.94 200 ARG A N 1
ATOM 1569 C CA . ARG A 1 200 ? -9.781 -3.126 17.242 1.00 94.94 200 ARG A CA 1
ATOM 1570 C C . ARG A 1 200 ? -9.294 -3.824 18.509 1.00 94.94 200 ARG A C 1
ATOM 1572 O O . ARG A 1 200 ? -10.130 -4.339 19.253 1.00 94.94 200 ARG A O 1
ATOM 1579 N N . ALA A 1 201 ? -7.986 -3.837 18.763 1.00 95.38 201 ALA A N 1
ATOM 1580 C CA . ALA A 1 201 ? -7.424 -4.381 19.998 1.00 95.38 201 ALA A CA 1
ATOM 1581 C C . ALA A 1 201 ? -7.961 -3.631 21.229 1.00 95.38 201 ALA A C 1
ATOM 1583 O O . ALA A 1 201 ? -8.448 -4.257 22.169 1.00 95.38 201 ALA A O 1
ATOM 1584 N N . GLU A 1 202 ? -7.953 -2.295 21.188 1.00 94.50 202 GLU A N 1
ATOM 1585 C CA . GLU A 1 202 ? -8.448 -1.436 22.270 1.00 94.50 202 GLU A CA 1
ATOM 1586 C C . GLU A 1 202 ? -9.945 -1.632 22.549 1.00 94.50 202 GLU A C 1
ATOM 1588 O O . GLU A 1 202 ? -10.363 -1.694 23.708 1.00 94.50 202 GLU A O 1
ATOM 1593 N N . MET A 1 203 ? -10.752 -1.772 21.495 1.00 92.12 203 MET A N 1
ATOM 1594 C CA . MET A 1 203 ? -12.170 -2.108 21.616 1.00 92.12 203 MET A CA 1
ATOM 1595 C C . MET A 1 203 ? -12.371 -3.496 22.224 1.00 92.12 203 MET A C 1
ATOM 1597 O O . MET A 1 203 ? -13.196 -3.661 23.120 1.00 92.12 203 MET A O 1
ATOM 1601 N N . SER A 1 204 ? -11.599 -4.485 21.768 1.00 91.56 204 SER A N 1
ATOM 1602 C CA . SER A 1 204 ? -11.723 -5.874 22.216 1.00 91.56 204 SER A CA 1
ATOM 1603 C C . SER A 1 204 ? -11.341 -6.030 23.684 1.00 91.56 204 SER A C 1
ATOM 1605 O O . SER A 1 204 ? -12.046 -6.720 24.411 1.00 91.56 204 SER A O 1
ATOM 1607 N N . LEU A 1 205 ? -10.309 -5.322 24.158 1.00 91.56 205 LEU A N 1
ATOM 1608 C CA . LEU A 1 205 ? -9.943 -5.252 25.583 1.00 91.56 205 LEU A CA 1
ATOM 1609 C C . LEU A 1 205 ? -11.099 -4.792 26.477 1.00 91.56 205 LEU A C 1
ATOM 1611 O O . LEU A 1 205 ? -11.147 -5.124 27.657 1.00 91.56 205 LEU A O 1
ATOM 1615 N N . GLN A 1 206 ? -12.028 -4.031 25.908 1.00 89.81 206 GLN A N 1
ATOM 1616 C CA . GLN A 1 206 ? -13.162 -3.452 26.612 1.00 89.81 206 GLN A CA 1
ATOM 1617 C C . GLN A 1 206 ? -14.484 -4.097 26.196 1.00 89.81 206 GLN A C 1
ATOM 1619 O O . GLN A 1 206 ? -15.529 -3.526 26.456 1.00 89.81 206 GLN A O 1
ATOM 1624 N N . GLY A 1 207 ? -14.469 -5.262 25.538 1.00 85.88 207 GLY A N 1
ATOM 1625 C CA . GLY A 1 207 ? -15.689 -5.982 25.153 1.00 85.88 207 GLY A CA 1
ATOM 1626 C C . GLY A 1 207 ? -16.536 -5.288 24.078 1.00 85.88 207 GLY A C 1
ATOM 1627 O O . GLY A 1 207 ? -17.689 -5.662 23.871 1.00 85.88 207 GLY A O 1
ATOM 1628 N N . CYS A 1 208 ? -15.986 -4.290 23.381 1.00 84.50 208 CYS A N 1
ATOM 1629 C CA . CYS A 1 208 ? -16.669 -3.566 22.318 1.00 84.50 208 CYS A CA 1
ATOM 1630 C C . CYS A 1 208 ? -16.443 -4.251 20.962 1.00 84.50 208 CYS A C 1
ATOM 1632 O O . CYS A 1 208 ? -15.315 -4.469 20.522 1.00 84.50 208 CYS A O 1
ATOM 1634 N N . THR A 1 209 ? -17.532 -4.575 20.265 1.00 80.88 209 THR A N 1
ATOM 1635 C CA . THR A 1 209 ? -17.481 -5.301 18.982 1.00 80.88 209 THR A CA 1
ATOM 1636 C C . THR A 1 209 ? -17.678 -4.398 17.767 1.00 80.88 209 THR A C 1
ATOM 1638 O O . THR A 1 209 ? -17.245 -4.749 16.668 1.00 80.88 209 THR A O 1
ATOM 1641 N N . LYS A 1 210 ? -18.283 -3.216 17.943 1.00 83.75 210 LYS A N 1
ATOM 1642 C CA . LYS A 1 210 ? -18.662 -2.306 16.852 1.00 83.75 210 LYS A CA 1
ATOM 1643 C C . LYS A 1 210 ? -18.077 -0.921 17.049 1.00 83.75 210 LYS A C 1
ATOM 1645 O O . LYS A 1 210 ? -18.170 -0.347 18.127 1.00 83.75 210 LYS A O 1
ATOM 1650 N N . PHE A 1 211 ? -17.537 -0.342 15.983 1.00 83.88 211 PHE A N 1
ATOM 1651 C CA . PHE A 1 211 ? -17.003 1.010 16.046 1.00 83.88 211 PHE A CA 1
ATOM 1652 C C . PHE A 1 211 ? -18.109 2.038 15.794 1.00 83.88 211 PHE A C 1
ATOM 1654 O O . PHE A 1 211 ? -18.399 2.395 14.651 1.00 83.88 211 PHE A O 1
ATOM 1661 N N . ARG A 1 212 ? -18.750 2.509 16.868 1.00 78.69 212 ARG A N 1
ATOM 1662 C CA . ARG A 1 212 ? -19.713 3.623 16.838 1.00 78.69 212 ARG A CA 1
ATOM 1663 C C . ARG A 1 212 ? -19.445 4.576 17.995 1.00 78.69 212 ARG A C 1
ATOM 1665 O O . ARG A 1 212 ? -19.100 4.119 19.077 1.00 78.69 212 ARG A O 1
ATOM 1672 N N . ASN A 1 213 ? -19.636 5.878 17.772 1.00 67.44 213 ASN A N 1
ATOM 1673 C CA . ASN A 1 213 ? -19.315 6.921 18.759 1.00 67.44 213 ASN A CA 1
ATOM 1674 C C . ASN A 1 213 ? -19.982 6.677 20.118 1.00 67.44 213 ASN A C 1
ATOM 1676 O O . ASN A 1 213 ? -19.312 6.788 21.137 1.00 67.44 213 ASN A O 1
ATOM 1680 N N . GLU A 1 214 ? -21.246 6.254 20.112 1.00 63.84 214 GLU A N 1
ATOM 1681 C CA . GLU A 1 214 ? -22.013 5.906 21.315 1.00 63.84 214 GLU A CA 1
ATOM 1682 C C . GLU A 1 214 ? -21.306 4.844 22.176 1.00 63.84 214 GLU A C 1
ATOM 1684 O O . GLU A 1 214 ? -21.300 4.934 23.399 1.00 63.84 214 GLU A O 1
ATOM 1689 N N . PHE A 1 215 ? -20.636 3.871 21.552 1.00 63.72 215 PHE A N 1
ATOM 1690 C CA . PHE A 1 215 ? -19.918 2.808 22.267 1.00 63.72 215 PHE A CA 1
ATOM 1691 C C . PHE A 1 215 ? -18.528 3.247 22.716 1.00 63.72 215 PHE A C 1
ATOM 1693 O O . PHE A 1 215 ? -18.037 2.803 23.750 1.00 63.72 215 PHE A O 1
ATOM 1700 N N . LEU A 1 216 ? -17.897 4.144 21.959 1.00 71.38 216 LEU A N 1
ATOM 1701 C CA . LEU A 1 216 ? -16.586 4.688 22.303 1.00 71.38 216 LEU A CA 1
ATOM 1702 C C . LEU A 1 216 ? -16.661 5.682 23.468 1.00 71.38 216 LEU A C 1
ATOM 1704 O O . LEU A 1 216 ? -15.657 5.921 24.131 1.00 71.38 216 LEU A O 1
ATOM 1708 N N . GLU A 1 217 ? -17.811 6.297 23.740 1.00 71.69 217 GLU A N 1
ATOM 1709 C CA . GLU A 1 217 ? -17.971 7.208 24.882 1.00 71.69 217 GLU A CA 1
ATOM 1710 C C . GLU A 1 217 ? -17.988 6.487 26.234 1.00 71.69 217 GLU A C 1
ATOM 1712 O O . GLU A 1 217 ? -17.494 7.047 27.209 1.00 71.69 217 GLU A O 1
ATOM 1717 N N . GLY A 1 218 ? -18.438 5.229 26.276 1.00 72.00 218 GLY A N 1
ATOM 1718 C CA . GLY A 1 218 ? -18.433 4.394 27.484 1.00 72.00 218 GLY A CA 1
ATOM 1719 C C . GLY A 1 218 ? -17.112 3.668 27.778 1.00 72.00 218 GLY A C 1
ATOM 1720 O O . GLY A 1 218 ? -17.007 2.978 28.791 1.00 72.00 218 GLY A O 1
ATOM 1721 N N . MET A 1 219 ? -16.105 3.785 26.907 1.00 81.81 219 MET A N 1
ATOM 1722 C CA . MET A 1 219 ? -14.811 3.112 27.073 1.00 81.81 219 MET A CA 1
ATOM 1723 C C . MET A 1 219 ? -13.932 3.828 28.108 1.00 81.81 219 MET A C 1
ATOM 1725 O O . MET A 1 219 ? -13.719 5.038 28.029 1.00 81.81 219 MET A O 1
ATOM 1729 N N . LYS A 1 220 ? -13.373 3.059 29.051 1.00 82.31 220 LYS A N 1
ATOM 1730 C CA . LYS A 1 220 ? -12.477 3.549 30.112 1.00 82.31 220 LYS A CA 1
ATOM 1731 C C . LYS A 1 220 ? -11.124 4.006 29.565 1.00 82.31 220 LYS A C 1
ATOM 1733 O O . LYS A 1 220 ? -10.574 4.989 30.048 1.00 82.31 220 LYS A O 1
ATOM 1738 N N . PHE A 1 221 ? -10.587 3.303 28.569 1.00 83.44 221 PHE A N 1
ATOM 1739 C CA . PHE A 1 221 ? -9.293 3.610 27.957 1.00 83.44 221 PHE A CA 1
ATOM 1740 C C . PHE A 1 221 ? -9.457 3.869 26.461 1.00 83.44 221 PHE A C 1
ATOM 1742 O O . PHE A 1 221 ? -10.065 3.069 25.752 1.00 83.44 221 PHE A O 1
ATOM 1749 N N . ARG A 1 222 ? -8.950 5.008 25.982 1.00 88.94 222 ARG A N 1
ATOM 1750 C CA . ARG A 1 222 ? -9.151 5.459 24.598 1.00 88.94 222 ARG A CA 1
ATOM 1751 C C . ARG A 1 222 ? -7.939 6.218 24.092 1.00 88.94 222 ARG A C 1
ATOM 1753 O O . ARG A 1 222 ? -7.960 7.444 24.033 1.00 88.94 222 ARG A O 1
ATOM 1760 N N . VAL A 1 223 ? -6.882 5.511 23.737 1.00 91.94 223 VAL A N 1
ATOM 1761 C CA . VAL A 1 223 ? -5.738 6.090 23.032 1.00 91.94 223 VAL A CA 1
ATOM 1762 C C . VAL A 1 223 ? -6.007 6.048 21.533 1.00 91.94 223 VAL A C 1
ATOM 1764 O O . VAL A 1 223 ? -6.074 7.099 20.889 1.00 91.94 223 VAL A O 1
ATOM 1767 N N . PHE A 1 224 ? -6.271 4.861 20.984 1.00 93.31 224 PHE A N 1
ATOM 1768 C CA . PHE A 1 224 ? -6.414 4.666 19.536 1.00 93.31 224 PHE A CA 1
ATOM 1769 C C . PHE A 1 224 ? -7.830 4.958 19.019 1.00 93.31 224 PHE A C 1
ATOM 1771 O O . PHE A 1 224 ? -8.015 5.386 17.880 1.00 93.31 224 PHE A O 1
ATOM 1778 N N . THR A 1 225 ? -8.845 4.785 19.864 1.00 92.56 225 THR A N 1
ATOM 1779 C CA . THR A 1 225 ? -10.244 5.165 19.598 1.00 92.56 225 THR A CA 1
ATOM 1780 C C . THR A 1 225 ? -10.558 6.611 19.992 1.00 92.56 225 THR A C 1
ATOM 1782 O O . THR A 1 225 ? -11.694 7.069 19.844 1.00 92.56 225 THR A O 1
ATOM 1785 N N . SER A 1 226 ? -9.559 7.362 20.469 1.00 91.00 226 SER A N 1
ATOM 1786 C CA . SER A 1 226 ? -9.707 8.783 20.780 1.00 91.00 226 SER A CA 1
ATOM 1787 C C . SER A 1 226 ? -10.103 9.596 19.546 1.00 91.00 226 SER A C 1
ATOM 1789 O O . SER A 1 226 ? -9.698 9.302 18.419 1.00 91.00 226 SER A O 1
ATOM 1791 N N . ARG A 1 227 ? -10.852 10.687 19.751 1.00 88.38 227 ARG A N 1
ATOM 1792 C CA . ARG A 1 227 ? -11.229 11.588 18.649 1.00 88.38 227 ARG A CA 1
ATOM 1793 C C . ARG A 1 227 ? -10.019 12.112 17.857 1.00 88.38 227 ARG A C 1
ATOM 1795 O O . ARG A 1 227 ? -10.116 12.099 16.633 1.00 88.38 227 ARG A O 1
ATOM 1802 N N . PRO A 1 228 ? -8.899 12.543 18.476 1.00 91.31 228 PRO A N 1
ATOM 1803 C CA . PRO A 1 228 ? -7.714 12.957 17.725 1.00 91.31 228 PRO A CA 1
ATOM 1804 C C . PRO A 1 228 ? -7.148 11.846 16.837 1.00 91.31 228 PRO A C 1
ATOM 1806 O O . PRO A 1 228 ? -6.872 12.100 15.668 1.00 91.31 228 PRO A O 1
ATOM 1809 N N . CYS A 1 229 ? -7.039 10.614 17.349 1.00 92.81 229 CYS A N 1
ATOM 1810 C CA . CYS A 1 229 ? -6.514 9.486 16.577 1.00 92.81 229 CYS A CA 1
ATOM 1811 C C . CYS A 1 229 ? -7.432 9.126 15.397 1.00 92.81 229 CYS A C 1
ATOM 1813 O O . CYS A 1 229 ? -6.963 8.967 14.274 1.00 92.81 229 CYS A O 1
ATOM 1815 N N . VAL A 1 230 ? -8.750 9.101 15.619 1.00 91.88 230 VAL A N 1
ATOM 1816 C CA . VAL A 1 230 ? -9.750 8.881 14.558 1.00 91.88 230 VAL A CA 1
ATOM 1817 C C . VAL A 1 230 ? -9.723 10.001 13.517 1.00 91.88 230 VAL A C 1
ATOM 1819 O O . VAL A 1 230 ? -9.838 9.742 12.322 1.00 91.88 230 VAL A O 1
ATOM 1822 N N . GLY A 1 231 ? -9.557 11.250 13.954 1.00 92.06 231 GLY A N 1
ATOM 1823 C CA . GLY A 1 231 ? -9.365 12.379 13.050 1.00 92.06 231 GLY A CA 1
ATOM 1824 C C . GLY A 1 231 ? -8.130 12.176 12.175 1.00 92.06 231 GLY A C 1
ATOM 1825 O O . GLY A 1 231 ? -8.237 12.231 10.952 1.00 92.06 231 GLY A O 1
ATOM 1826 N N . LEU A 1 232 ? -6.982 11.879 12.790 1.00 94.06 232 LEU A N 1
ATOM 1827 C CA . LEU A 1 232 ? -5.716 11.640 12.094 1.00 94.06 232 LEU A CA 1
ATOM 1828 C C . LEU A 1 232 ? -5.823 10.495 11.077 1.00 94.06 232 LEU A C 1
ATOM 1830 O O . LEU A 1 232 ? -5.431 10.680 9.928 1.00 94.06 232 LEU A O 1
ATOM 1834 N N . GLU A 1 233 ? -6.425 9.364 11.460 1.00 94.25 233 GLU A N 1
ATOM 1835 C CA . GLU A 1 233 ? -6.751 8.247 10.559 1.00 94.25 233 GLU A CA 1
ATOM 1836 C C . GLU A 1 233 ? -7.538 8.737 9.331 1.00 94.25 233 GLU A C 1
ATOM 1838 O O . GLU A 1 233 ? -7.134 8.509 8.191 1.00 94.25 233 GLU A O 1
ATOM 1843 N N . LEU A 1 234 ? -8.651 9.450 9.544 1.00 93.44 234 LEU A N 1
ATOM 1844 C CA . LEU A 1 234 ? -9.528 9.905 8.461 1.00 93.44 234 LEU A CA 1
ATOM 1845 C C . LEU A 1 234 ? -8.841 10.902 7.519 1.00 93.44 234 LEU A C 1
ATOM 1847 O O . LEU A 1 234 ? -9.013 10.809 6.302 1.00 93.44 234 LEU A O 1
ATOM 1851 N N . TYR A 1 235 ? -8.068 11.846 8.057 1.00 94.56 235 TYR A N 1
ATOM 1852 C CA . TYR A 1 235 ? -7.336 12.821 7.250 1.00 94.56 235 TYR A CA 1
ATOM 1853 C C . TYR A 1 235 ? -6.197 12.175 6.466 1.00 94.56 235 TYR A C 1
ATOM 1855 O O . TYR A 1 235 ? -6.041 12.463 5.279 1.00 94.56 235 TYR A O 1
ATOM 1863 N N . PHE A 1 236 ? -5.458 11.253 7.084 1.00 94.19 236 PHE A N 1
ATOM 1864 C CA . PHE A 1 236 ? -4.431 10.478 6.396 1.00 94.19 236 PHE A CA 1
ATOM 1865 C C . PHE A 1 236 ? -5.039 9.652 5.253 1.00 94.19 236 PHE A C 1
ATOM 1867 O O . PHE A 1 236 ? -4.566 9.703 4.118 1.00 94.19 236 PHE A O 1
ATOM 1874 N N . LYS A 1 237 ? -6.175 8.994 5.511 1.00 93.06 237 LYS A N 1
ATOM 1875 C CA . LYS A 1 237 ? -6.967 8.273 4.506 1.00 93.06 237 LYS A CA 1
ATOM 1876 C C . LYS A 1 237 ? -7.450 9.163 3.363 1.00 93.06 237 LYS A C 1
ATOM 1878 O O . LYS A 1 237 ? -7.433 8.747 2.207 1.00 93.06 237 LYS A O 1
ATOM 1883 N N . CYS A 1 238 ? -7.846 10.397 3.662 1.00 92.81 238 CYS A N 1
ATOM 1884 C CA . CYS A 1 238 ? -8.192 11.378 2.639 1.00 92.81 238 CYS A CA 1
ATOM 1885 C C . CYS A 1 238 ? -6.973 11.743 1.781 1.00 92.81 238 CYS A C 1
ATOM 1887 O O . CYS A 1 238 ? -7.086 11.782 0.560 1.00 92.81 238 CYS A O 1
ATOM 1889 N N . GLY A 1 239 ? -5.806 11.955 2.398 1.00 91.25 239 GLY A N 1
ATOM 1890 C CA . GLY A 1 239 ? -4.551 12.196 1.682 1.00 91.25 239 GLY A CA 1
ATOM 1891 C C . GLY A 1 239 ? -4.194 11.054 0.729 1.00 91.25 239 GLY A C 1
ATOM 1892 O O . GLY A 1 239 ? -3.851 11.306 -0.425 1.00 91.25 239 GLY A O 1
ATOM 1893 N N . ILE A 1 240 ? -4.377 9.804 1.163 1.00 89.88 240 ILE A N 1
ATOM 1894 C CA . ILE A 1 240 ? -4.143 8.614 0.332 1.00 89.88 240 ILE A CA 1
ATOM 1895 C C . ILE A 1 240 ? -4.993 8.641 -0.940 1.00 89.88 240 ILE A C 1
ATOM 1897 O O . ILE A 1 240 ? -4.460 8.525 -2.045 1.00 89.88 240 ILE A O 1
ATOM 1901 N N . PHE A 1 241 ? -6.309 8.814 -0.792 1.00 89.50 241 PHE A N 1
ATOM 1902 C CA . PHE A 1 241 ? -7.232 8.727 -1.923 1.00 89.50 241 PHE A CA 1
ATOM 1903 C C . PHE A 1 241 ? -7.227 9.961 -2.825 1.00 89.50 241 PHE A C 1
ATOM 1905 O O . PHE A 1 241 ? -7.503 9.828 -4.013 1.00 89.50 241 PHE A O 1
ATOM 1912 N N . CYS A 1 242 ? -6.926 11.143 -2.283 1.00 85.38 242 CYS A N 1
ATOM 1913 C CA . CYS A 1 242 ? -6.999 12.395 -3.038 1.00 85.38 242 CYS A CA 1
ATOM 1914 C C . CYS A 1 242 ? -5.648 12.862 -3.592 1.00 85.38 242 CYS A C 1
ATOM 1916 O O . CYS A 1 242 ? -5.634 13.587 -4.580 1.00 85.38 242 CYS A O 1
ATOM 1918 N N . MET A 1 243 ? -4.526 12.498 -2.961 1.00 85.50 243 MET A N 1
ATOM 1919 C CA . MET A 1 243 ? -3.199 13.002 -3.338 1.00 85.50 243 MET A CA 1
ATOM 1920 C C . MET A 1 243 ? -2.197 11.879 -3.604 1.00 85.50 243 MET A C 1
ATOM 1922 O O . MET A 1 243 ? -1.578 11.854 -4.664 1.00 85.50 243 MET A O 1
ATOM 1926 N N . PHE A 1 244 ? -2.031 10.930 -2.678 1.00 85.25 244 PHE A N 1
ATOM 1927 C CA . PHE A 1 244 ? -0.928 9.964 -2.774 1.00 85.25 244 PHE A CA 1
ATOM 1928 C C . PHE A 1 244 ? -1.097 8.972 -3.926 1.00 85.25 244 PHE A C 1
ATOM 1930 O O . PHE A 1 244 ? -0.111 8.607 -4.566 1.00 85.25 244 PHE A O 1
ATOM 1937 N N . GLY A 1 245 ? -2.341 8.615 -4.263 1.00 82.44 245 GLY A N 1
ATOM 1938 C CA . GLY A 1 245 ? -2.634 7.819 -5.456 1.00 82.44 245 GLY A CA 1
ATOM 1939 C C . GLY A 1 245 ? -2.101 8.447 -6.751 1.00 82.44 245 GLY A C 1
ATOM 1940 O O . GLY A 1 245 ? -1.621 7.724 -7.621 1.00 82.44 245 GLY A O 1
ATOM 1941 N N . CYS A 1 246 ? -2.097 9.781 -6.864 1.00 86.69 246 CYS A N 1
ATOM 1942 C CA . CYS A 1 246 ? -1.567 10.482 -8.038 1.00 86.69 246 CYS A CA 1
ATOM 1943 C C . CYS A 1 246 ? -0.041 10.348 -8.151 1.00 86.69 246 CYS A C 1
ATOM 1945 O O . CYS A 1 246 ? 0.473 10.176 -9.254 1.00 86.69 246 CYS A O 1
ATOM 1947 N N . PHE A 1 247 ? 0.687 10.367 -7.028 1.00 90.50 247 PHE A N 1
ATOM 1948 C CA . PHE A 1 247 ? 2.140 10.159 -7.035 1.00 90.50 247 PHE A CA 1
ATOM 1949 C C . PHE A 1 247 ? 2.513 8.727 -7.428 1.00 90.50 247 PHE A C 1
ATOM 1951 O O . PHE A 1 247 ? 3.435 8.531 -8.220 1.00 90.50 247 PHE A O 1
ATOM 1958 N N . GLY A 1 248 ? 1.768 7.730 -6.937 1.00 88.88 248 GLY A N 1
ATOM 1959 C CA . GLY A 1 248 ? 1.922 6.341 -7.377 1.00 88.88 248 GLY A CA 1
ATOM 1960 C C . GLY A 1 248 ? 1.631 6.182 -8.873 1.00 88.88 248 GLY A C 1
ATOM 1961 O O . GLY A 1 248 ? 2.423 5.586 -9.599 1.00 88.88 248 GLY A O 1
ATOM 1962 N N . PHE A 1 249 ? 0.544 6.791 -9.358 1.00 91.38 249 PHE A N 1
ATOM 1963 C CA . PHE A 1 249 ? 0.178 6.791 -10.778 1.00 91.38 249 PHE A CA 1
ATOM 1964 C C . PHE A 1 249 ? 1.287 7.395 -11.650 1.00 91.38 249 PHE A C 1
ATOM 1966 O O . PHE A 1 249 ? 1.696 6.801 -12.648 1.00 91.38 249 PHE A O 1
ATOM 1973 N N . GLN A 1 250 ? 1.808 8.561 -11.261 1.00 92.94 250 GLN A N 1
ATOM 1974 C CA . GLN A 1 250 ? 2.913 9.216 -11.956 1.00 92.94 250 GLN A CA 1
ATOM 1975 C C . GLN A 1 250 ? 4.172 8.340 -11.961 1.00 92.94 250 GLN A C 1
ATOM 1977 O O . GLN A 1 250 ? 4.844 8.248 -12.986 1.00 92.94 250 GLN A O 1
ATOM 1982 N N . ALA A 1 251 ? 4.492 7.683 -10.843 1.00 91.69 251 ALA A N 1
ATOM 1983 C CA . ALA A 1 251 ? 5.641 6.787 -10.751 1.00 91.69 251 ALA A CA 1
ATOM 1984 C C . ALA A 1 251 ? 5.527 5.600 -11.722 1.00 91.69 251 ALA A C 1
ATOM 1986 O O . ALA A 1 251 ? 6.507 5.282 -12.394 1.00 91.69 251 ALA A O 1
ATOM 1987 N N . CYS A 1 252 ? 4.331 5.018 -11.869 1.00 92.81 252 CYS A N 1
ATOM 1988 C CA . CYS A 1 252 ? 4.059 4.004 -12.890 1.00 92.81 252 CYS A CA 1
ATOM 1989 C C . CYS A 1 252 ? 4.310 4.537 -14.309 1.00 92.81 252 CYS A C 1
ATOM 1991 O O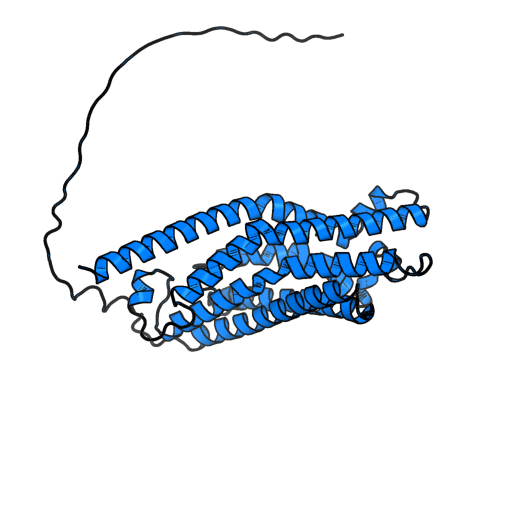 . CYS A 1 252 ? 4.996 3.891 -15.091 1.00 92.81 252 CYS A O 1
ATOM 1993 N N . CYS A 1 253 ? 3.826 5.738 -14.640 1.00 94.00 253 CYS A N 1
ATOM 1994 C CA . CYS A 1 253 ? 4.072 6.334 -15.959 1.00 94.00 253 CYS A CA 1
ATOM 1995 C C . CYS A 1 253 ? 5.562 6.614 -16.220 1.00 94.00 253 CYS A C 1
ATOM 1997 O O . CYS A 1 253 ? 6.038 6.429 -17.338 1.00 94.00 253 CYS A O 1
ATOM 1999 N N . SER A 1 254 ? 6.309 7.043 -15.201 1.00 92.38 254 SER A N 1
ATOM 2000 C CA . SER A 1 254 ? 7.759 7.239 -15.309 1.00 92.38 254 SER A CA 1
ATOM 2001 C C . SER A 1 254 ? 8.491 5.924 -15.575 1.00 92.38 254 SER A C 1
ATOM 2003 O O . SER A 1 254 ? 9.405 5.893 -16.395 1.00 92.38 254 SER A O 1
ATOM 2005 N N . LEU A 1 255 ? 8.074 4.841 -14.918 1.00 91.50 255 LEU A N 1
ATOM 2006 C CA . LEU A 1 255 ? 8.639 3.509 -15.119 1.00 91.50 255 LEU A CA 1
ATOM 2007 C C . LEU A 1 255 ? 8.368 2.986 -16.538 1.00 91.50 255 LEU A C 1
ATOM 2009 O O . LEU A 1 255 ? 9.288 2.516 -17.205 1.00 91.50 255 LEU A O 1
ATOM 2013 N N . ASP A 1 256 ? 7.146 3.163 -17.042 1.00 94.00 256 ASP A N 1
ATOM 2014 C CA . ASP A 1 256 ? 6.791 2.810 -18.421 1.00 94.00 256 ASP A CA 1
ATOM 2015 C C . ASP A 1 256 ? 7.619 3.590 -19.445 1.00 94.00 256 ASP A C 1
ATOM 2017 O O . ASP A 1 256 ? 8.065 3.032 -20.445 1.00 94.00 256 ASP A O 1
ATOM 2021 N N . LYS A 1 257 ? 7.847 4.884 -19.191 1.00 94.81 257 LYS A N 1
ATOM 2022 C CA . LYS A 1 257 ? 8.663 5.746 -20.051 1.00 94.81 257 LYS A CA 1
ATOM 2023 C C . LYS A 1 257 ? 10.113 5.262 -20.121 1.00 94.81 257 LYS A C 1
ATOM 2025 O O . LYS A 1 257 ? 10.698 5.267 -21.200 1.00 94.81 257 LYS A O 1
ATOM 2030 N N . VAL A 1 258 ? 10.677 4.819 -18.998 1.00 93.81 258 VAL A N 1
ATOM 2031 C CA . VAL A 1 258 ? 12.018 4.216 -18.960 1.00 93.81 258 VAL A CA 1
ATOM 2032 C C . VAL A 1 258 ? 12.055 2.925 -19.776 1.00 93.81 258 VAL A C 1
ATOM 2034 O O . VAL A 1 258 ? 12.946 2.760 -20.605 1.00 93.81 258 VAL A O 1
ATOM 2037 N N . ALA A 1 259 ? 11.069 2.042 -19.600 1.00 93.75 259 ALA A N 1
ATOM 2038 C CA . ALA A 1 259 ? 10.987 0.800 -20.366 1.00 93.75 259 ALA A CA 1
ATOM 2039 C C . ALA A 1 259 ? 10.832 1.050 -21.875 1.00 93.75 259 ALA A C 1
ATOM 2041 O O . ALA A 1 259 ? 11.474 0.385 -22.686 1.00 93.75 259 ALA A O 1
ATOM 2042 N N . TYR A 1 260 ? 10.028 2.046 -22.251 1.00 95.19 260 TYR A N 1
ATOM 2043 C CA . TYR A 1 260 ? 9.873 2.477 -23.635 1.00 95.19 260 TYR A CA 1
ATOM 2044 C C . TYR A 1 260 ? 11.202 2.952 -24.233 1.00 95.19 260 TYR A C 1
ATOM 2046 O O . TYR A 1 260 ? 11.591 2.481 -25.299 1.00 95.19 260 TYR A O 1
ATOM 2054 N N . TYR A 1 261 ? 11.927 3.843 -23.548 1.00 94.56 261 TYR A N 1
ATOM 2055 C CA . TYR A 1 261 ? 13.210 4.335 -24.056 1.00 94.56 261 TYR A CA 1
ATOM 2056 C C . TYR A 1 261 ? 14.261 3.240 -24.164 1.00 94.56 261 TYR A C 1
ATOM 2058 O O . TYR A 1 261 ? 14.930 3.165 -25.189 1.00 94.56 261 TYR A O 1
ATOM 2066 N N . TYR A 1 262 ? 14.332 2.343 -23.181 1.00 95.00 262 TYR A N 1
ATOM 2067 C CA . TYR A 1 262 ? 15.205 1.177 -23.253 1.00 95.00 262 TYR A CA 1
ATOM 2068 C C . TYR A 1 262 ? 14.941 0.327 -24.509 1.00 95.00 262 TYR A C 1
ATOM 2070 O O . TYR A 1 262 ? 15.873 -0.065 -25.211 1.00 95.00 262 TYR A O 1
ATOM 2078 N N . LEU A 1 263 ? 13.671 0.059 -24.830 1.00 94.88 263 LEU A N 1
ATOM 2079 C CA . LEU A 1 263 ? 13.297 -0.737 -26.005 1.00 94.88 263 LEU A CA 1
ATOM 2080 C C . LEU A 1 263 ? 13.629 -0.040 -27.331 1.00 94.88 263 LEU A C 1
ATOM 2082 O O . LEU A 1 263 ? 13.994 -0.713 -28.293 1.00 94.88 263 LEU A O 1
ATOM 2086 N N . ILE A 1 264 ? 13.508 1.289 -27.386 1.00 93.81 264 ILE A N 1
ATOM 2087 C CA . ILE A 1 264 ? 13.908 2.083 -28.554 1.00 93.81 264 ILE A CA 1
ATOM 2088 C C . ILE A 1 264 ? 15.429 2.058 -28.724 1.00 93.81 264 ILE A C 1
ATOM 2090 O O . ILE A 1 264 ? 15.916 1.821 -29.825 1.00 93.81 264 ILE A O 1
ATOM 2094 N N . GLU A 1 265 ? 16.173 2.258 -27.638 1.00 91.00 265 GLU A N 1
ATOM 2095 C CA . GLU A 1 265 ? 17.637 2.317 -27.652 1.00 91.00 265 GLU A CA 1
ATOM 2096 C C . GLU A 1 265 ? 18.270 0.971 -28.026 1.00 91.00 265 GLU A C 1
ATOM 2098 O O . GLU A 1 265 ? 19.266 0.922 -28.741 1.00 91.00 265 GLU A O 1
ATOM 2103 N N . THR A 1 266 ? 17.644 -0.133 -27.618 1.00 90.44 266 THR A N 1
ATOM 2104 C CA . THR A 1 266 ? 18.084 -1.496 -27.959 1.00 90.44 266 THR A CA 1
ATOM 2105 C C . THR A 1 266 ? 17.563 -2.004 -29.307 1.00 90.44 266 THR A C 1
ATOM 2107 O O . THR A 1 266 ? 17.833 -3.146 -29.675 1.00 90.44 266 THR A O 1
ATOM 2110 N N . GLY A 1 267 ? 16.832 -1.178 -30.065 1.00 88.62 267 GLY A N 1
ATOM 2111 C CA . GLY A 1 267 ? 16.353 -1.530 -31.403 1.00 88.62 267 GLY A CA 1
ATOM 2112 C C . GLY A 1 267 ? 15.303 -2.646 -31.416 1.00 88.62 267 GLY A C 1
ATOM 2113 O O . GLY A 1 267 ? 15.264 -3.444 -32.353 1.00 88.62 267 GLY A O 1
ATOM 2114 N N . SER A 1 268 ? 14.457 -2.736 -30.384 1.00 89.62 268 SER A N 1
ATOM 2115 C CA . SER A 1 268 ? 13.412 -3.763 -30.310 1.00 89.62 268 SER A CA 1
ATOM 2116 C C . SER A 1 268 ? 12.449 -3.673 -31.499 1.00 89.62 268 SER A C 1
ATOM 2118 O O . SER A 1 268 ? 11.844 -2.633 -31.759 1.00 89.62 268 SER A O 1
ATOM 2120 N N . SER A 1 269 ? 12.242 -4.798 -32.186 1.00 83.12 269 SER A N 1
ATOM 2121 C CA . SER A 1 269 ? 11.375 -4.892 -33.369 1.00 83.12 269 SER A CA 1
ATOM 2122 C C . SER A 1 269 ? 9.886 -4.684 -33.067 1.00 83.12 269 SER A C 1
ATOM 2124 O O . SER A 1 269 ? 9.112 -4.354 -33.964 1.00 83.12 269 SER A O 1
ATOM 2126 N N . SER A 1 270 ? 9.459 -4.865 -31.811 1.00 91.25 270 SER A N 1
ATOM 2127 C CA . SER A 1 270 ? 8.083 -4.607 -31.380 1.00 91.25 270 SER A CA 1
ATOM 2128 C C . SER A 1 270 ? 8.033 -4.118 -29.934 1.00 91.25 270 SER A C 1
ATOM 2130 O O . SER A 1 270 ? 7.882 -4.895 -28.984 1.00 91.25 270 SER A O 1
ATOM 2132 N N . VAL A 1 271 ? 8.120 -2.795 -29.777 1.00 92.62 271 VAL A N 1
ATOM 2133 C CA . VAL A 1 271 ? 8.076 -2.114 -28.473 1.00 92.62 271 VAL A CA 1
ATOM 2134 C C . VAL A 1 271 ? 6.789 -2.453 -27.723 1.00 92.62 271 VAL A C 1
ATOM 2136 O O . VAL A 1 271 ? 6.837 -2.916 -26.586 1.00 92.62 271 VAL A O 1
ATOM 2139 N N . PHE A 1 272 ? 5.631 -2.302 -28.375 1.00 91.38 272 PHE A N 1
ATOM 2140 C CA . PHE A 1 272 ? 4.334 -2.537 -27.739 1.00 91.38 272 PHE A CA 1
ATOM 2141 C C . PHE A 1 272 ? 4.185 -3.974 -27.230 1.00 91.38 272 PHE A C 1
ATOM 2143 O O . PHE A 1 272 ? 3.805 -4.172 -26.078 1.00 91.38 272 PHE A O 1
ATOM 2150 N N . LYS A 1 273 ? 4.541 -4.973 -28.054 1.00 92.62 273 LYS A N 1
ATOM 2151 C CA . LYS A 1 273 ? 4.478 -6.391 -27.670 1.00 92.62 273 LYS A CA 1
ATOM 2152 C C . LYS A 1 273 ? 5.364 -6.679 -26.457 1.00 92.62 273 LYS A C 1
ATOM 2154 O O . LYS A 1 273 ? 4.930 -7.360 -25.534 1.00 92.62 273 LYS A O 1
ATOM 2159 N N . SER A 1 274 ? 6.574 -6.124 -26.453 1.00 92.62 274 SER A N 1
ATOM 2160 C CA . SER A 1 274 ? 7.528 -6.288 -25.353 1.00 92.62 274 SER A CA 1
ATOM 2161 C C . SER A 1 274 ? 6.988 -5.684 -24.053 1.00 92.62 274 SER A C 1
ATOM 2163 O O . SER A 1 274 ? 7.035 -6.335 -23.011 1.00 92.62 274 SER A O 1
ATOM 2165 N N . MET A 1 275 ? 6.385 -4.491 -24.118 1.00 92.62 275 MET A N 1
ATOM 2166 C CA . MET A 1 275 ? 5.769 -3.849 -22.953 1.00 92.62 275 MET A CA 1
ATOM 2167 C C . MET A 1 275 ? 4.590 -4.657 -22.400 1.00 92.62 275 MET A C 1
ATOM 2169 O O . MET A 1 275 ? 4.589 -4.974 -21.216 1.00 92.62 275 MET A O 1
ATOM 2173 N N . ILE A 1 276 ? 3.615 -5.059 -23.228 1.00 92.69 276 ILE A N 1
ATOM 2174 C CA . ILE A 1 276 ? 2.435 -5.801 -22.736 1.00 92.69 276 ILE A CA 1
ATOM 2175 C C . ILE A 1 276 ? 2.773 -7.193 -22.188 1.00 92.69 276 ILE A C 1
ATOM 2177 O O . ILE A 1 276 ? 1.989 -7.741 -21.422 1.00 92.69 276 ILE A O 1
ATOM 2181 N N . SER A 1 277 ? 3.922 -7.760 -22.568 1.00 90.38 277 SER A N 1
ATOM 2182 C CA . SER A 1 277 ? 4.404 -9.037 -22.032 1.00 90.38 277 SER A CA 1
ATOM 2183 C C . SER A 1 277 ? 5.128 -8.921 -20.689 1.00 90.38 277 SER A C 1
ATOM 2185 O O . SER A 1 277 ? 5.359 -9.943 -20.053 1.00 90.38 277 SER A O 1
ATOM 2187 N N . SER A 1 278 ? 5.487 -7.709 -20.251 1.00 91.19 278 SER A N 1
ATOM 2188 C CA . SER A 1 278 ? 6.205 -7.489 -18.992 1.00 91.19 278 SER A CA 1
ATOM 2189 C C . SER A 1 278 ? 5.240 -7.502 -17.798 1.00 91.19 278 SER A C 1
ATOM 2191 O O . SER A 1 278 ? 4.335 -6.657 -17.733 1.00 91.19 278 SER A O 1
ATOM 2193 N N . PRO A 1 279 ? 5.430 -8.405 -16.813 1.00 90.69 279 PRO A N 1
ATOM 2194 C CA . PRO A 1 279 ? 4.676 -8.396 -15.561 1.00 90.69 279 PRO A CA 1
ATOM 2195 C C . PRO A 1 279 ? 4.648 -7.035 -14.860 1.00 90.69 279 PRO A C 1
ATOM 2197 O O . PRO A 1 279 ? 3.588 -6.607 -14.402 1.00 90.69 279 PRO A O 1
ATOM 2200 N N . MET A 1 280 ? 5.773 -6.316 -14.823 1.00 88.00 280 MET A N 1
ATOM 2201 C CA . MET A 1 280 ? 5.862 -4.977 -14.241 1.00 88.00 280 MET A CA 1
ATOM 2202 C C . MET A 1 280 ? 4.941 -3.976 -14.952 1.00 88.00 280 MET A C 1
ATOM 2204 O O . MET A 1 280 ? 4.257 -3.192 -14.289 1.00 88.00 280 MET A O 1
ATOM 2208 N N . PHE A 1 281 ? 4.867 -4.017 -16.284 1.00 90.88 281 PHE A N 1
ATOM 2209 C CA . PHE A 1 281 ? 3.979 -3.138 -17.048 1.00 90.88 281 PHE A CA 1
ATOM 2210 C C . PHE A 1 281 ? 2.500 -3.481 -16.820 1.00 90.88 281 PHE A C 1
ATOM 2212 O O . PHE A 1 281 ? 1.682 -2.592 -16.567 1.00 90.88 281 PHE A O 1
ATOM 2219 N N . ILE A 1 282 ? 2.150 -4.772 -16.825 1.00 90.94 282 ILE A N 1
ATOM 2220 C CA . ILE A 1 282 ? 0.789 -5.238 -16.512 1.00 90.94 282 ILE A CA 1
ATOM 2221 C C . ILE A 1 282 ? 0.388 -4.772 -15.108 1.00 90.94 282 ILE A C 1
ATOM 2223 O O . ILE A 1 282 ? -0.693 -4.212 -14.915 1.00 90.94 282 ILE A O 1
ATOM 2227 N N . ARG A 1 283 ? 1.283 -4.924 -14.128 1.00 88.38 283 ARG A N 1
ATOM 2228 C CA . ARG A 1 283 ? 1.078 -4.461 -12.753 1.00 88.38 283 ARG A CA 1
ATOM 2229 C C . ARG A 1 283 ? 0.816 -2.961 -12.694 1.00 88.38 283 ARG A C 1
ATOM 2231 O O . ARG A 1 283 ? -0.124 -2.534 -12.024 1.00 88.38 283 ARG A O 1
ATOM 2238 N N . ALA A 1 284 ? 1.610 -2.167 -13.412 1.00 89.75 284 ALA A N 1
ATOM 2239 C CA . ALA A 1 284 ? 1.437 -0.722 -13.502 1.00 89.75 284 ALA A CA 1
ATOM 2240 C C . ALA A 1 284 ? 0.075 -0.343 -14.108 1.00 89.75 284 ALA A C 1
ATOM 2242 O O . ALA A 1 284 ? -0.578 0.587 -13.633 1.00 89.75 284 ALA A O 1
ATOM 2243 N N . ILE A 1 285 ? -0.402 -1.065 -15.129 1.00 91.25 285 ILE A N 1
ATOM 2244 C CA . ILE A 1 285 ? -1.755 -0.877 -15.677 1.00 91.25 285 ILE A CA 1
ATOM 2245 C C . ILE A 1 285 ? -2.820 -1.187 -14.624 1.00 91.25 285 ILE A C 1
ATOM 2247 O O . ILE A 1 285 ? -3.684 -0.345 -14.379 1.00 91.25 285 ILE A O 1
ATOM 2251 N N . ILE A 1 286 ? -2.755 -2.354 -13.976 1.00 89.75 286 ILE A N 1
ATOM 2252 C CA . ILE A 1 286 ? -3.751 -2.767 -12.976 1.00 89.75 286 ILE A CA 1
ATOM 2253 C C . ILE A 1 286 ? -3.805 -1.755 -11.827 1.00 89.75 286 ILE A C 1
ATOM 2255 O O . ILE A 1 286 ? -4.893 -1.334 -11.434 1.00 89.75 286 ILE A O 1
ATOM 2259 N N . TYR A 1 287 ? -2.649 -1.310 -11.329 1.00 87.38 287 TYR A N 1
ATOM 2260 C CA . TYR A 1 287 ? -2.577 -0.290 -10.285 1.00 87.38 287 TYR A CA 1
ATOM 2261 C C . TYR A 1 287 ? -3.233 1.025 -10.723 1.00 87.38 287 TYR A C 1
ATOM 2263 O O . TYR A 1 287 ? -4.057 1.581 -9.998 1.00 87.38 287 TYR A O 1
ATOM 2271 N N . ARG A 1 288 ? -2.931 1.510 -11.932 1.00 91.25 288 ARG A N 1
ATOM 2272 C CA . ARG A 1 288 ? -3.535 2.739 -12.466 1.00 91.25 288 ARG A CA 1
ATOM 2273 C C . ARG A 1 288 ? -5.047 2.622 -12.623 1.00 91.25 288 ARG A C 1
ATOM 2275 O O . ARG A 1 288 ? -5.756 3.548 -12.238 1.00 91.25 288 ARG A O 1
ATOM 2282 N N . LEU A 1 289 ? -5.549 1.494 -13.126 1.00 90.31 289 LEU A N 1
ATOM 2283 C CA . LEU A 1 289 ? -6.990 1.231 -13.205 1.00 90.31 289 LEU A CA 1
ATOM 2284 C C . LEU A 1 289 ? -7.627 1.213 -11.813 1.00 90.31 289 LEU A C 1
ATOM 2286 O O . LEU A 1 289 ? -8.677 1.820 -11.609 1.00 90.31 289 LEU A O 1
ATOM 2290 N N . PHE A 1 290 ? -6.971 0.581 -10.838 1.00 85.19 290 PHE A N 1
ATOM 2291 C CA . PHE A 1 290 ? -7.434 0.563 -9.455 1.00 85.19 290 PHE A CA 1
ATOM 2292 C C . PHE A 1 290 ? -7.527 1.977 -8.870 1.00 85.19 290 PHE A C 1
ATOM 2294 O O . PHE A 1 290 ? -8.562 2.336 -8.311 1.00 85.19 290 PHE A O 1
ATOM 2301 N N . VAL A 1 291 ? -6.498 2.810 -9.054 1.00 87.25 291 VAL A N 1
ATOM 2302 C CA . VAL A 1 291 ? -6.512 4.212 -8.613 1.00 87.25 291 VAL A CA 1
ATOM 2303 C C . VAL A 1 291 ? -7.626 4.991 -9.317 1.00 87.25 291 VAL A C 1
ATOM 2305 O O . VAL A 1 291 ? -8.440 5.611 -8.640 1.00 87.25 291 VAL A O 1
ATOM 2308 N N . LEU A 1 292 ? -7.729 4.924 -10.647 1.00 89.56 292 LEU A N 1
ATOM 2309 C CA . LEU A 1 292 ? -8.719 5.693 -11.413 1.00 89.56 292 LEU A CA 1
ATOM 2310 C C . LEU A 1 292 ? -10.169 5.317 -11.083 1.00 89.56 292 LEU A C 1
ATOM 2312 O O . LEU A 1 292 ? -11.030 6.192 -11.028 1.00 89.56 292 LEU A O 1
ATOM 2316 N N . ILE A 1 293 ? -10.446 4.033 -10.858 1.00 87.94 293 ILE A N 1
ATOM 2317 C CA . ILE A 1 293 ? -11.812 3.539 -10.646 1.00 87.94 293 ILE A CA 1
ATOM 2318 C C . ILE A 1 293 ? -12.192 3.610 -9.164 1.00 87.94 293 ILE A C 1
ATOM 2320 O O . ILE A 1 293 ? -13.275 4.079 -8.808 1.00 87.94 293 ILE A O 1
ATOM 2324 N N . MET A 1 294 ? -11.314 3.145 -8.273 1.00 84.56 294 MET A N 1
ATOM 2325 C CA . MET A 1 294 ? -11.671 2.949 -6.870 1.00 84.56 294 MET A CA 1
ATOM 2326 C C . MET A 1 294 ? -11.441 4.201 -6.026 1.00 84.56 294 MET A C 1
ATOM 2328 O O . MET A 1 294 ? -12.295 4.536 -5.196 1.00 84.56 294 MET A O 1
ATOM 2332 N N . TYR A 1 295 ? -10.316 4.904 -6.204 1.00 88.00 295 TYR A N 1
ATOM 2333 C CA . TYR A 1 295 ? -9.917 5.971 -5.276 1.00 88.00 295 TYR A CA 1
ATOM 2334 C C . TYR A 1 295 ? -10.880 7.160 -5.258 1.00 88.00 295 TYR A C 1
ATOM 2336 O O . TYR A 1 295 ? -11.179 7.608 -4.150 1.00 88.00 295 TYR A O 1
ATOM 2344 N N . PRO A 1 296 ? -11.470 7.626 -6.378 1.00 88.44 296 PRO A N 1
ATOM 2345 C CA . PRO A 1 296 ? -12.462 8.700 -6.331 1.00 88.44 296 PRO A CA 1
ATOM 2346 C C . PRO A 1 296 ? -13.658 8.356 -5.433 1.00 88.44 296 PRO A C 1
ATOM 2348 O O . PRO A 1 296 ? -14.039 9.129 -4.550 1.00 88.44 296 PRO A O 1
ATOM 2351 N N . SER A 1 297 ? -14.208 7.147 -5.583 1.00 89.31 297 SER A N 1
ATOM 2352 C CA . SER A 1 297 ? -15.324 6.670 -4.759 1.00 89.31 297 SER A CA 1
ATOM 2353 C C . SER A 1 297 ? -14.925 6.522 -3.285 1.00 89.31 297 SER A C 1
ATOM 2355 O O . SER A 1 297 ? -15.665 6.922 -2.378 1.00 89.31 297 SER A O 1
ATOM 2357 N N . MET A 1 298 ? -13.731 5.991 -3.000 1.00 88.81 298 MET A N 1
ATOM 2358 C CA . MET A 1 298 ? -13.232 5.877 -1.624 1.00 88.81 298 MET A CA 1
ATOM 2359 C C . MET A 1 298 ? -12.943 7.244 -0.984 1.00 88.81 298 MET A C 1
ATOM 2361 O O . MET A 1 298 ? -13.259 7.449 0.193 1.00 88.81 298 MET A O 1
ATOM 2365 N N . GLY A 1 299 ? -12.410 8.191 -1.756 1.00 90.62 299 GLY A N 1
ATOM 2366 C CA . GLY A 1 299 ? -12.134 9.565 -1.349 1.00 90.62 299 GLY A CA 1
ATOM 2367 C C . GLY A 1 299 ? -13.415 10.306 -0.984 1.00 90.62 299 GLY A C 1
ATOM 2368 O O . GLY A 1 299 ? -13.535 10.808 0.133 1.00 90.62 299 GLY A O 1
ATOM 2369 N N . LEU A 1 300 ? -14.439 10.259 -1.844 1.00 91.56 300 LEU A N 1
ATOM 2370 C CA . LEU A 1 300 ? -15.753 10.848 -1.558 1.00 91.56 300 LEU A CA 1
ATOM 2371 C C . LEU A 1 300 ? -16.390 10.261 -0.292 1.00 91.56 300 LEU A C 1
ATOM 2373 O O . LEU A 1 300 ? -16.925 11.000 0.540 1.00 91.56 300 LEU A O 1
ATOM 2377 N N . ARG A 1 301 ? -16.309 8.937 -0.099 1.00 90.81 301 ARG A N 1
ATOM 2378 C CA . ARG A 1 301 ? -16.775 8.289 1.141 1.00 90.81 301 ARG A CA 1
ATOM 2379 C C . ARG A 1 301 ? -16.000 8.776 2.365 1.00 90.81 301 ARG A C 1
ATOM 2381 O O . ARG A 1 301 ? -16.601 8.988 3.416 1.00 90.81 301 ARG A O 1
ATOM 2388 N N . THR A 1 302 ? -14.695 8.984 2.237 1.00 92.81 302 THR A N 1
ATOM 2389 C CA . THR A 1 302 ? -13.844 9.482 3.326 1.00 92.81 302 THR A CA 1
ATOM 2390 C C . THR A 1 302 ? -14.172 10.935 3.673 1.00 92.81 302 THR A C 1
ATOM 2392 O O . THR A 1 302 ? -14.352 11.248 4.846 1.00 92.81 302 THR A O 1
ATOM 2395 N N . ILE A 1 303 ? -14.392 11.797 2.676 1.00 94.19 303 ILE A N 1
ATOM 2396 C CA . ILE A 1 303 ? -14.835 13.185 2.883 1.00 94.19 303 ILE A CA 1
ATOM 2397 C C . ILE A 1 303 ? -16.181 13.227 3.618 1.00 94.19 303 ILE A C 1
ATOM 2399 O O . ILE A 1 303 ? -16.345 13.998 4.564 1.00 94.19 303 ILE A O 1
ATOM 2403 N N . LYS A 1 304 ? -17.142 12.373 3.236 1.00 93.56 304 LYS A N 1
ATOM 2404 C CA . LYS A 1 304 ? -18.425 12.254 3.954 1.00 93.56 304 LYS A CA 1
ATOM 2405 C C . LYS A 1 304 ? -18.215 11.877 5.426 1.00 93.56 304 LYS A C 1
ATOM 2407 O O . LYS A 1 304 ? -18.822 12.496 6.297 1.00 93.56 304 LYS A O 1
ATOM 2412 N N . LYS A 1 305 ? -17.314 10.929 5.713 1.00 91.31 305 LYS A N 1
ATOM 2413 C CA . LYS A 1 305 ? -16.957 10.539 7.089 1.00 91.31 305 LYS A CA 1
ATOM 2414 C C . LYS A 1 305 ? -16.291 11.675 7.871 1.00 91.31 305 LYS A C 1
ATOM 2416 O O . LYS A 1 305 ? -16.614 11.857 9.038 1.00 91.31 305 LYS A O 1
ATOM 2421 N N . ILE A 1 306 ? -15.430 12.476 7.240 1.00 93.31 306 ILE A N 1
ATOM 2422 C CA . ILE A 1 306 ? -14.819 13.662 7.868 1.00 93.31 306 ILE A CA 1
ATOM 2423 C C . ILE A 1 306 ? -15.889 14.706 8.218 1.00 93.31 306 ILE A C 1
ATOM 2425 O O . ILE A 1 306 ? -15.897 15.229 9.331 1.00 93.31 306 ILE A O 1
ATOM 2429 N N . LYS A 1 307 ? -16.837 14.977 7.310 1.00 93.12 307 LYS A N 1
ATOM 2430 C CA . LYS A 1 307 ? -17.959 15.893 7.587 1.00 93.12 307 LYS A CA 1
ATOM 2431 C C . LYS A 1 307 ? -18.790 15.421 8.786 1.00 93.12 307 LYS A C 1
ATOM 2433 O O . LYS A 1 307 ? -19.070 16.211 9.683 1.00 93.12 307 LYS A O 1
ATOM 2438 N N . GLN A 1 308 ? -19.124 14.131 8.834 1.00 90.00 308 GLN A N 1
ATOM 2439 C CA . GLN A 1 308 ? -19.837 13.524 9.967 1.00 90.00 308 GLN A CA 1
ATOM 2440 C C . GLN A 1 308 ? -19.025 13.597 11.268 1.00 90.00 308 GLN A C 1
ATOM 2442 O O . GLN A 1 308 ? -19.571 13.912 12.323 1.00 90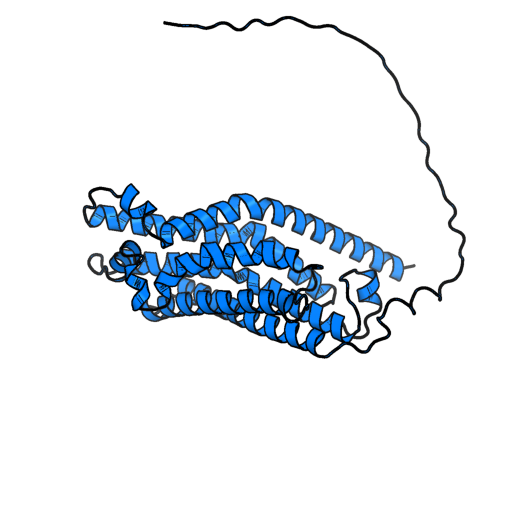.00 308 GLN A O 1
ATOM 2447 N N . PHE A 1 309 ? -17.715 13.349 11.203 1.00 89.56 309 PHE A N 1
ATOM 2448 C CA . PHE A 1 309 ? -16.822 13.466 12.353 1.00 89.56 309 PHE A CA 1
ATOM 2449 C C . PHE A 1 309 ? -16.879 14.871 12.971 1.00 89.56 309 PHE A C 1
ATOM 2451 O O . PHE A 1 309 ? -17.027 14.983 14.190 1.00 89.56 309 PHE A O 1
ATOM 2458 N N . HIS A 1 310 ? -16.850 15.928 12.151 1.00 90.31 310 HIS A N 1
ATOM 2459 C CA . HIS A 1 310 ? -16.964 17.318 12.614 1.00 90.31 310 HIS A CA 1
ATOM 2460 C C . HIS A 1 310 ? -18.334 17.674 13.173 1.00 90.31 310 HIS A C 1
ATOM 2462 O O . HIS A 1 310 ? -18.398 18.291 14.235 1.00 90.31 310 HIS A O 1
ATOM 2468 N N . ALA A 1 311 ? -19.414 17.256 12.507 1.00 87.25 311 ALA A N 1
ATOM 2469 C CA . ALA A 1 311 ? -20.775 17.476 12.997 1.00 87.25 311 ALA A CA 1
ATOM 2470 C C . ALA A 1 311 ? -20.954 16.898 14.412 1.00 87.25 311 ALA A C 1
ATOM 2472 O O . ALA A 1 311 ? -21.400 17.599 15.319 1.00 87.25 311 ALA A O 1
ATOM 2473 N N . ASN A 1 312 ? -20.465 15.675 14.635 1.00 83.69 312 ASN A N 1
ATOM 2474 C CA . ASN A 1 312 ? -20.496 15.037 15.950 1.00 83.69 312 ASN A CA 1
ATOM 2475 C C . ASN A 1 312 ? -19.615 15.774 16.976 1.00 83.69 312 ASN A C 1
ATOM 2477 O O . ASN A 1 312 ? -19.973 15.851 18.148 1.00 83.69 312 ASN A O 1
ATOM 2481 N N . THR A 1 313 ? -18.473 16.351 16.568 1.00 80.50 313 THR A N 1
ATOM 2482 C CA . THR A 1 313 ? -17.667 17.204 17.468 1.00 80.50 313 THR A CA 1
ATOM 2483 C C . THR A 1 313 ? -18.475 18.409 17.940 1.00 80.50 313 THR A C 1
ATOM 2485 O O . THR A 1 313 ? -18.435 18.753 19.121 1.00 80.50 313 THR A O 1
ATOM 2488 N N . ALA A 1 314 ? -19.178 19.067 17.017 1.00 78.81 314 ALA A N 1
ATOM 2489 C CA . ALA A 1 314 ? -19.969 20.250 17.319 1.00 78.81 314 ALA A CA 1
ATOM 2490 C C . ALA A 1 314 ? -21.128 19.916 18.267 1.00 78.81 314 ALA A C 1
ATOM 2492 O O . ALA A 1 314 ? -21.359 20.650 19.225 1.00 78.81 314 ALA A O 1
ATOM 2493 N N . GLU A 1 315 ? -21.802 18.786 18.055 1.00 82.75 315 GLU A N 1
ATOM 2494 C CA . GLU A 1 315 ? -22.881 18.323 18.929 1.00 82.75 315 GLU A CA 1
ATOM 2495 C C . GLU A 1 315 ? -22.390 18.010 20.349 1.00 82.75 315 GLU A C 1
ATOM 2497 O O . GLU A 1 315 ? -22.971 18.494 21.319 1.00 82.75 315 GLU A O 1
ATOM 2502 N N . ILE A 1 316 ? -21.278 17.278 20.489 1.00 78.94 316 ILE A N 1
ATOM 2503 C CA . ILE A 1 316 ? -20.682 16.973 21.800 1.00 78.94 316 ILE A CA 1
ATOM 2504 C C . ILE A 1 316 ? -20.287 18.260 22.532 1.00 78.94 316 ILE A C 1
ATOM 2506 O O . ILE A 1 316 ? -20.473 18.363 23.742 1.00 78.94 316 ILE A O 1
ATOM 2510 N N . ARG A 1 317 ? -19.745 19.258 21.819 1.00 79.38 317 ARG A N 1
ATOM 2511 C CA . ARG A 1 317 ? -19.424 20.563 22.417 1.00 79.38 317 ARG A CA 1
ATOM 2512 C C . ARG A 1 317 ? -20.679 21.285 22.899 1.00 79.38 317 ARG A C 1
ATOM 2514 O O . ARG A 1 317 ? -20.674 21.760 24.025 1.00 79.38 317 ARG A O 1
ATOM 2521 N N . ARG A 1 318 ? -21.753 21.309 22.102 1.00 81.62 318 ARG A N 1
ATOM 2522 C CA . ARG A 1 318 ? -23.041 21.900 22.509 1.00 81.62 318 ARG A CA 1
ATOM 2523 C C . ARG A 1 318 ? -23.603 21.231 23.763 1.00 81.62 318 ARG A C 1
ATOM 2525 O O . ARG A 1 318 ? -23.953 21.928 24.702 1.00 81.62 318 ARG A O 1
ATOM 2532 N N . LYS A 1 319 ? -23.606 19.895 23.817 1.00 81.94 319 LYS A N 1
ATOM 2533 C CA . LYS A 1 319 ? -24.066 19.118 24.984 1.00 81.94 319 LYS A CA 1
ATOM 2534 C C . LYS A 1 319 ? -23.254 19.356 26.264 1.00 81.94 319 LYS A C 1
ATOM 2536 O O . LYS A 1 319 ? -23.742 19.025 27.328 1.00 81.94 319 LYS A O 1
ATOM 2541 N N . LYS A 1 320 ? -22.020 19.865 26.169 1.00 78.50 320 LYS A N 1
ATOM 2542 C CA . LYS A 1 320 ? -21.179 20.204 27.332 1.00 78.50 320 LYS A CA 1
ATOM 2543 C C . LYS A 1 320 ? -21.337 21.649 27.808 1.00 78.50 320 LYS A C 1
ATOM 2545 O O . LYS A 1 320 ? -20.820 21.977 28.869 1.00 78.50 320 LYS A O 1
ATOM 2550 N N . MET A 1 321 ? -21.934 22.514 26.990 1.00 76.94 321 MET A N 1
ATOM 2551 C CA . MET A 1 321 ? -22.155 23.929 27.315 1.00 76.94 321 MET A CA 1
ATOM 2552 C C . MET A 1 321 ? -23.555 24.189 27.885 1.00 76.94 321 MET A C 1
ATOM 2554 O O . MET A 1 321 ? -23.778 25.263 28.434 1.00 76.94 321 MET A O 1
ATOM 2558 N N . ASN A 1 322 ? -24.457 23.215 27.749 1.00 66.19 322 ASN A N 1
ATOM 2559 C CA . ASN A 1 322 ? -25.791 23.184 28.344 1.00 66.19 322 ASN A CA 1
ATOM 2560 C C . ASN A 1 322 ? -25.797 22.216 29.527 1.00 66.19 322 ASN A C 1
ATOM 2562 O O . ASN A 1 322 ? -26.586 22.460 30.460 1.00 66.19 322 ASN A O 1
#

Foldseek 3Di:
DDDDDDDDDDDDDDDDDDDDDDDDDPDDDDDDDDDPPPPPQFDPDQQDVLLQVLLQVLLVLLVQLLVLLVVLVVLLVCCVPPVRDLVVLLVSLQSNLVSLLVSLVSQLCCCPVVVHRLFQADQHSCVSCVPSVCCNPQQSVLVCCSHDPVNVVQFVLLVCQCPDPPVVSPLNSLLSSLSSQLSSLVSNLSNLSSLRNNVSSQCSNRRHNHLDPVSLVPRPDDDSNDLVNVLVSLVVQLCSLPPSLVSSLVSLVSNLVSSLVVCVVVVPPDSPVSQVSGSSNSSSVSSNCCSVPPSVVSNVVSVVVNVVSVVVVVVVVVVVVD

pLDDT: mean 80.17, std 20.63, range [23.5, 98.44]

Organism: NCBI:txid426638

Sequence (322 aa):
MCRVEVPAIVNREEMKNHPESLASPVSTISQVSSEKGSKDFFASKAPTMKHVLLPIIAAALHMHVFYHALVTMLFTSLSHTTKTPSSVLYQNSFLLERAVFMAYTFDLISCYIFHVIPFSRCDKAKDIASHHLPILLALVPLGVTLWSESFQSWDPLLQNILNYHTDFGILRLGALIGLSRSVGWGYISSLNEVIMCLQRAEMSLQGCTKFRNEFLEGMKFRVFTSRPCVGLELYFKCGIFCMFGCFGFQACCSLDKVAYYYLIETGSSSVFKSMISSPMFIRAIIYRLFVLIMYPSMGLRTIKKIKQFHANTAEIRRKKMN